Protein AF-A0A1E3BKU4-F1 (afdb_monomer)

Nearest PDB structures (foldseek):
  8as0-assembly1_A  TM=3.812E-01  e=3.860E+00  Homo sapiens
  7wvm-assembly2_F  TM=4.035E-01  e=7.449E+00  Homo sapiens
  4url-assembly1_A  TM=2.323E-01  e=5.204E+00  Staphylococcus aureus
  8bz7-assembly3_E  TM=1.745E-01  e=2.697E+00  Listeria monocytogenes

Foldseek 3Di:
DDDDDPDDCVVVDVVDDDVLRVLCVVLVHDSVVSVCLLPPDCPVVLVWFWKKKFWDPDDPDQDFADALSRCLVQLVQAPDPVDRSRSSSVSVVLVQWGKWKWKAQQVVRDIDTCDDVVDHPDDDPPDDDPPRIIMMIITHGPVVDDPPQPVLVSVQNSVQVPPVPGRIYIGTPVRSVVD

Solvent-accessible surface area (backbone atoms only — not comparable to full-atom values): 11002 Å² total; per-residue (Å²): 138,82,80,84,74,83,73,64,68,64,64,65,48,73,75,70,51,58,69,56,57,46,49,12,63,75,68,73,45,52,58,65,58,43,50,47,64,75,64,56,88,55,76,81,51,66,86,63,55,43,38,33,39,36,61,40,96,62,84,82,68,93,62,71,63,81,50,61,84,73,42,44,67,58,36,56,72,58,43,53,89,94,41,87,60,50,34,58,52,51,54,72,46,48,85,54,40,42,43,33,32,37,41,33,36,67,86,78,68,49,68,47,76,51,31,49,84,97,41,80,64,77,77,79,77,97,68,89,74,68,101,47,64,45,34,34,45,33,35,37,40,59,90,71,57,64,88,88,41,52,72,59,49,53,54,52,49,51,59,47,71,72,40,87,88,51,66,42,51,74,42,47,60,75,65,59,76,77,106

Mean predicted aligned error: 9.88 Å

Structure (mmCIF, N/CA/C/O backbone):
data_AF-A0A1E3BKU4-F1
#
_entry.id   AF-A0A1E3BKU4-F1
#
loop_
_atom_site.group_PDB
_atom_site.id
_atom_site.type_symbol
_atom_site.label_atom_id
_atom_site.label_alt_id
_atom_site.label_comp_id
_atom_site.label_asym_id
_atom_site.label_entity_id
_atom_site.label_seq_id
_atom_site.pdbx_PDB_ins_code
_atom_site.Cartn_x
_atom_site.Cartn_y
_atom_site.Cartn_z
_atom_site.occupancy
_atom_site.B_iso_or_equiv
_atom_site.auth_seq_id
_atom_site.auth_comp_id
_atom_site.auth_asym_id
_atom_site.auth_atom_id
_atom_site.pdbx_PDB_model_num
ATOM 1 N N . MET A 1 1 ? 30.449 23.530 10.370 1.00 35.34 1 MET A N 1
ATOM 2 C CA . MET A 1 1 ? 29.017 23.833 10.163 1.00 35.34 1 MET A CA 1
ATOM 3 C C . MET A 1 1 ? 28.314 22.530 9.838 1.00 35.34 1 MET A C 1
ATOM 5 O O . MET A 1 1 ? 28.459 22.021 8.737 1.00 35.34 1 MET A O 1
ATOM 9 N N . THR A 1 2 ? 27.680 21.928 10.836 1.00 33.84 2 THR A N 1
ATOM 10 C CA . THR A 1 2 ? 27.024 20.619 10.750 1.00 33.84 2 THR A CA 1
ATOM 11 C C . THR A 1 2 ? 25.546 20.847 10.458 1.00 33.84 2 THR A C 1
ATOM 13 O O . THR A 1 2 ? 24.843 21.460 11.257 1.00 33.84 2 THR A O 1
ATOM 16 N N . THR A 1 3 ? 25.084 20.398 9.297 1.00 34.47 3 THR A N 1
ATOM 17 C CA . THR A 1 3 ? 23.669 20.394 8.914 1.00 34.47 3 THR A CA 1
ATOM 18 C C . THR A 1 3 ? 22.875 19.513 9.886 1.00 34.47 3 THR A C 1
ATOM 20 O O . THR A 1 3 ? 23.310 18.394 10.177 1.00 34.47 3 THR A O 1
ATOM 23 N N . PRO A 1 4 ? 21.720 19.965 10.407 1.00 36.25 4 PRO A N 1
ATOM 24 C CA . PRO A 1 4 ? 20.892 19.125 11.254 1.00 36.25 4 PRO A CA 1
ATOM 25 C C . PRO A 1 4 ? 20.291 18.003 10.403 1.00 36.25 4 PRO A C 1
ATOM 27 O O . PRO A 1 4 ? 19.558 18.228 9.443 1.00 36.25 4 PRO A O 1
ATOM 30 N N . ARG A 1 5 ? 20.657 16.774 10.764 1.00 38.56 5 ARG A N 1
ATOM 31 C CA . ARG A 1 5 ? 20.101 15.526 10.245 1.00 38.56 5 ARG A CA 1
ATOM 32 C C . ARG A 1 5 ? 18.604 15.544 10.550 1.00 38.56 5 ARG A C 1
ATOM 34 O O . ARG A 1 5 ? 18.242 15.609 11.722 1.00 38.56 5 ARG A O 1
ATOM 41 N N . ALA A 1 6 ? 17.757 15.525 9.523 1.00 37.47 6 ALA A N 1
ATOM 42 C CA . ALA A 1 6 ? 16.316 15.402 9.696 1.00 37.47 6 ALA A CA 1
ATOM 43 C C . ALA A 1 6 ? 16.032 14.109 10.473 1.00 37.47 6 ALA A C 1
ATOM 45 O O . ALA A 1 6 ? 16.140 12.998 9.953 1.00 37.47 6 ALA A O 1
ATOM 46 N N . THR A 1 7 ? 15.759 14.250 11.763 1.00 40.72 7 THR A N 1
ATOM 47 C CA . THR A 1 7 ? 15.273 13.174 12.609 1.00 40.72 7 THR A CA 1
ATOM 48 C C . THR A 1 7 ? 13.848 12.895 12.168 1.00 40.72 7 THR A C 1
ATOM 50 O O . THR A 1 7 ? 12.940 13.674 12.442 1.00 40.72 7 THR A O 1
ATOM 53 N N . PHE A 1 8 ? 13.667 11.789 11.447 1.00 43.81 8 PHE A N 1
ATOM 54 C CA . PHE A 1 8 ? 12.351 11.252 11.136 1.00 43.81 8 PHE A CA 1
ATOM 55 C C . PHE A 1 8 ? 11.495 11.224 12.421 1.00 43.81 8 PHE A C 1
ATOM 57 O O . PHE A 1 8 ? 11.953 10.679 13.433 1.00 43.81 8 PHE A O 1
ATOM 64 N N . PRO A 1 9 ? 10.263 11.768 12.411 1.00 47.81 9 PRO A N 1
ATOM 65 C CA . PRO A 1 9 ? 9.361 11.762 13.572 1.00 47.81 9 PRO A CA 1
ATOM 66 C C . PRO A 1 9 ? 9.036 10.348 14.097 1.00 47.81 9 PRO A C 1
ATOM 68 O O . PRO A 1 9 ? 8.599 10.193 15.235 1.00 47.81 9 PRO A O 1
ATOM 71 N N . VAL A 1 10 ? 9.362 9.314 13.317 1.00 50.00 10 VAL A N 1
ATOM 72 C CA . VAL A 1 10 ? 9.192 7.885 13.613 1.00 50.00 10 VAL A CA 1
ATOM 73 C C . VAL A 1 10 ? 9.819 7.457 14.950 1.00 50.00 10 VAL A C 1
ATOM 75 O O . VAL A 1 10 ? 9.211 6.681 15.681 1.00 50.00 10 VAL A O 1
ATOM 78 N N . LYS A 1 11 ? 10.997 7.981 15.334 1.00 42.25 11 LYS A N 1
ATOM 79 C CA . LYS A 1 11 ? 11.674 7.526 16.569 1.00 42.25 11 LYS A CA 1
ATOM 80 C C . LYS A 1 11 ? 11.000 8.037 17.850 1.00 42.25 11 LYS A C 1
ATOM 82 O O . LYS A 1 11 ? 10.932 7.312 18.833 1.00 42.25 11 LYS A O 1
ATOM 87 N N . LYS A 1 12 ? 10.469 9.265 17.835 1.00 42.16 12 LYS A N 1
ATOM 88 C CA . LYS A 1 12 ? 9.760 9.832 18.997 1.00 42.16 12 LYS A CA 1
ATOM 89 C C . LYS A 1 12 ? 8.354 9.252 19.170 1.00 42.16 12 LYS A C 1
ATOM 91 O O . LYS A 1 12 ? 7.885 9.201 20.300 1.00 42.16 12 LYS A O 1
ATOM 96 N N . ALA A 1 13 ? 7.713 8.815 18.083 1.00 47.28 13 ALA A N 1
ATOM 97 C CA . ALA A 1 13 ? 6.420 8.130 18.124 1.00 47.28 13 ALA A CA 1
ATOM 98 C C . ALA A 1 13 ? 6.543 6.721 18.734 1.00 47.28 13 ALA A C 1
ATOM 100 O O . ALA A 1 13 ? 5.776 6.364 19.624 1.00 47.28 13 ALA A O 1
ATOM 101 N N . ALA A 1 14 ? 7.572 5.964 18.330 1.00 50.53 14 ALA A N 1
ATOM 102 C CA . ALA A 1 14 ? 7.811 4.596 18.801 1.00 50.53 14 ALA A CA 1
ATOM 103 C C . ALA A 1 14 ? 8.116 4.488 20.309 1.00 50.53 14 ALA A C 1
ATOM 105 O O . ALA A 1 14 ? 7.852 3.458 20.918 1.00 50.53 14 ALA A O 1
ATOM 106 N N . GLU A 1 15 ? 8.672 5.539 20.917 1.00 47.47 15 GLU A N 1
ATOM 107 C CA . GLU A 1 15 ? 9.065 5.546 22.334 1.00 47.47 15 GLU A CA 1
ATOM 108 C C . GLU A 1 15 ? 7.942 6.014 23.282 1.00 47.47 15 GLU A C 1
ATOM 110 O O . GLU A 1 15 ? 8.126 5.958 24.499 1.00 47.47 15 GLU A O 1
ATOM 115 N N . ARG A 1 16 ? 6.801 6.514 22.772 1.00 52.56 16 ARG A N 1
ATOM 116 C CA . ARG A 1 16 ? 5.817 7.236 23.605 1.00 52.56 16 ARG A CA 1
ATOM 117 C C . ARG A 1 16 ? 4.347 6.848 23.475 1.00 52.56 16 ARG A C 1
ATOM 119 O O . ARG A 1 16 ? 3.590 7.306 24.324 1.00 52.56 16 ARG A O 1
ATOM 126 N N . MET A 1 17 ? 3.910 6.094 22.469 1.00 56.03 17 MET A N 1
ATOM 127 C CA . MET A 1 17 ? 2.471 6.010 22.187 1.00 56.03 17 MET A CA 1
ATOM 128 C C . MET A 1 17 ? 2.010 4.578 21.945 1.00 56.03 17 MET A C 1
ATOM 130 O O . MET A 1 17 ? 2.520 3.892 21.060 1.00 56.03 17 MET A O 1
ATOM 134 N N . ASP A 1 18 ? 1.007 4.153 22.715 1.00 76.56 18 ASP A N 1
ATOM 135 C CA . ASP A 1 18 ? 0.077 3.123 22.265 1.00 76.56 18 ASP A CA 1
ATOM 136 C C . ASP A 1 18 ? -0.416 3.538 20.865 1.00 76.56 18 ASP A C 1
ATOM 138 O O . ASP A 1 18 ? -0.780 4.698 20.647 1.00 76.56 18 ASP A O 1
ATOM 142 N N . LEU A 1 19 ? -0.390 2.618 19.896 1.00 78.88 19 LEU A N 1
ATOM 143 C CA . LEU A 1 19 ? -0.891 2.862 18.540 1.00 78.88 19 LEU A CA 1
ATOM 144 C C . LEU A 1 19 ? -2.306 3.459 18.577 1.00 78.88 19 LEU A C 1
ATOM 146 O O . LEU A 1 19 ? -2.637 4.310 17.752 1.00 78.88 19 LEU A O 1
ATOM 150 N N . ARG A 1 20 ? -3.121 3.048 19.556 1.00 82.81 20 ARG A N 1
ATOM 151 C CA . ARG A 1 20 ? -4.480 3.556 19.772 1.00 82.81 20 ARG A CA 1
ATOM 152 C C . ARG A 1 20 ? -4.485 5.040 20.135 1.00 82.81 20 ARG A C 1
ATOM 154 O O . ARG A 1 20 ? -5.258 5.797 19.556 1.00 82.81 20 ARG A O 1
ATOM 161 N N . ASP A 1 21 ? -3.591 5.465 21.024 1.00 85.69 21 ASP A N 1
ATOM 162 C CA . ASP A 1 21 ? -3.453 6.870 21.420 1.00 85.69 21 ASP A CA 1
ATOM 163 C C . ASP A 1 21 ? -2.924 7.726 20.267 1.00 85.69 21 ASP A C 1
ATOM 165 O O . ASP A 1 21 ? -3.388 8.849 20.062 1.00 85.69 21 ASP A O 1
ATOM 169 N N . HIS A 1 22 ? -1.981 7.189 19.484 1.00 86.69 22 HIS A N 1
ATOM 170 C CA . HIS A 1 22 ? -1.495 7.846 18.265 1.00 86.69 22 HIS A CA 1
ATOM 171 C C . HIS A 1 22 ? -2.624 8.072 17.274 1.00 86.69 22 HIS A C 1
ATOM 173 O O . HIS A 1 22 ? -2.815 9.192 16.805 1.00 86.69 22 HIS A O 1
ATOM 179 N N . LEU A 1 23 ? -3.416 7.037 17.007 1.00 88.56 23 LEU A N 1
ATOM 180 C CA . LEU A 1 23 ? -4.551 7.127 16.098 1.00 88.56 23 LEU A CA 1
ATOM 181 C C . LEU A 1 23 ? -5.621 8.095 16.603 1.00 88.56 23 LEU A C 1
ATOM 183 O O . LEU A 1 23 ? -6.121 8.895 15.815 1.00 88.56 23 LEU A O 1
ATOM 187 N N . ALA A 1 24 ? -5.932 8.070 17.900 1.00 89.19 24 ALA A N 1
ATOM 188 C CA . ALA A 1 24 ? -6.910 8.972 18.505 1.00 89.19 24 ALA A CA 1
ATOM 189 C C . ALA A 1 24 ? -6.483 10.437 18.339 1.00 89.19 24 ALA A C 1
ATOM 191 O O . ALA A 1 24 ? -7.273 11.278 17.912 1.00 89.19 24 ALA A O 1
ATOM 192 N N . GLN A 1 25 ? -5.206 10.735 18.589 1.00 89.69 25 GLN A N 1
ATOM 193 C CA . GLN A 1 25 ? -4.660 12.083 18.424 1.00 89.69 25 GLN A CA 1
ATOM 194 C C . GLN A 1 25 ? -4.561 12.502 16.952 1.00 89.69 25 GLN A C 1
ATOM 196 O O . GLN A 1 25 ? -4.991 13.601 16.604 1.00 89.69 25 GLN A O 1
ATOM 201 N N . SER A 1 26 ? -4.022 11.635 16.091 1.00 86.75 26 SER A N 1
ATOM 202 C CA . SER A 1 26 ? -3.811 11.895 14.659 1.00 86.75 26 SER A CA 1
ATOM 203 C C . SER A 1 26 ? -5.135 12.152 13.934 1.00 86.75 26 SER A C 1
ATOM 205 O O . SER A 1 26 ? -5.259 13.104 13.163 1.00 86.75 26 SER A O 1
ATOM 207 N N . LEU A 1 27 ? -6.160 11.351 14.242 1.00 88.19 27 LEU A N 1
ATOM 208 C CA . LEU A 1 27 ? -7.482 11.445 13.622 1.00 88.19 27 LEU A CA 1
ATOM 209 C C . LEU A 1 27 ? -8.445 12.389 14.357 1.00 88.19 27 LEU A C 1
ATOM 211 O O . LEU A 1 27 ? -9.544 12.615 13.859 1.00 88.19 27 LEU A O 1
ATOM 215 N N . GLN A 1 28 ? -8.054 12.936 15.514 1.00 91.12 28 GLN A N 1
ATOM 216 C CA . GLN A 1 28 ? -8.930 13.713 16.405 1.00 91.12 28 GLN A CA 1
ATOM 217 C C . GLN A 1 28 ? -10.205 12.939 16.791 1.00 91.12 28 GLN A C 1
ATOM 219 O O . GLN A 1 28 ? -11.311 13.480 16.797 1.00 91.12 28 GLN A O 1
ATOM 224 N N . LEU A 1 29 ? -10.042 11.653 17.101 1.00 89.62 29 LEU A N 1
ATOM 225 C CA . LEU A 1 29 ? -11.112 10.732 17.486 1.00 89.62 29 LEU A CA 1
ATOM 226 C C . LEU A 1 29 ? -10.987 10.331 18.958 1.00 89.62 29 LEU A C 1
ATOM 228 O O . LEU A 1 29 ? -9.932 10.476 19.574 1.00 89.62 29 LEU A O 1
ATOM 232 N N . SER A 1 30 ? -12.065 9.785 19.523 1.00 91.00 30 SER A N 1
ATOM 233 C CA . SER A 1 30 ? -11.978 9.111 20.818 1.00 91.00 30 SER A CA 1
ATOM 234 C C . SER A 1 30 ? -11.265 7.763 20.668 1.00 91.00 30 SER A C 1
ATOM 236 O O . SER A 1 30 ? -11.309 7.129 19.610 1.00 91.00 30 SER A O 1
ATOM 238 N N . THR A 1 31 ? -10.639 7.287 21.745 1.00 88.19 31 THR A N 1
ATOM 239 C CA . THR A 1 31 ? -10.022 5.952 21.778 1.00 88.19 31 THR A CA 1
ATOM 240 C C . THR A 1 31 ? -11.044 4.843 21.497 1.00 88.19 31 THR A C 1
ATOM 242 O O . THR A 1 31 ? -10.707 3.862 20.843 1.00 88.19 31 THR A O 1
ATOM 245 N N . GLU A 1 32 ? -12.304 5.021 21.911 1.00 89.81 32 GLU A N 1
ATOM 246 C CA . GLU A 1 32 ? -13.405 4.089 21.624 1.00 89.81 32 GLU A CA 1
ATOM 247 C C . GLU A 1 32 ? -13.697 4.001 20.119 1.00 89.81 32 GLU A C 1
ATOM 249 O O . GLU A 1 32 ? -13.764 2.904 19.569 1.00 89.81 32 GLU A O 1
ATOM 254 N N . THR A 1 33 ? -13.771 5.137 19.417 1.00 89.88 33 THR A N 1
ATOM 255 C CA . THR A 1 33 ? -13.954 5.140 17.957 1.00 89.88 33 THR A CA 1
ATOM 256 C C . THR A 1 33 ? -12.754 4.521 17.239 1.00 89.88 33 THR A C 1
ATOM 258 O O . THR A 1 33 ? -12.916 3.820 16.242 1.00 89.88 33 THR A O 1
ATOM 261 N N . VAL A 1 34 ? -11.533 4.730 17.741 1.00 89.50 34 VAL A N 1
ATOM 262 C CA . VAL A 1 34 ? -10.338 4.061 17.199 1.00 89.50 34 VAL A CA 1
ATOM 263 C C . VAL A 1 34 ? -10.418 2.549 17.393 1.00 89.50 34 VAL A C 1
ATOM 265 O O . VAL A 1 34 ? -10.089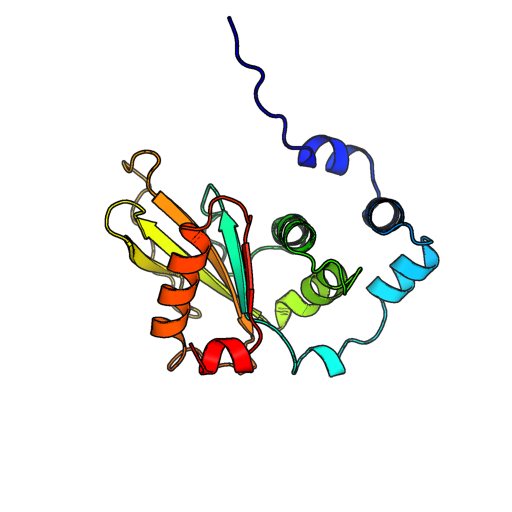 1.799 16.474 1.00 89.50 34 VAL A O 1
ATOM 268 N N . GLU A 1 35 ? -10.870 2.086 18.556 1.00 89.69 35 GLU A N 1
ATOM 269 C CA . GLU A 1 35 ? -11.046 0.660 18.833 1.00 89.69 35 GLU A CA 1
ATOM 270 C C . GLU A 1 35 ? -12.133 0.045 17.944 1.00 89.69 35 GLU A C 1
ATOM 272 O O . GLU A 1 35 ? -11.928 -1.034 17.379 1.00 89.69 35 GLU A O 1
ATOM 277 N N . GLU A 1 36 ? -13.231 0.763 17.708 1.00 91.62 36 GLU A N 1
ATOM 278 C CA . GLU A 1 36 ? -14.253 0.378 16.734 1.00 91.62 36 GLU A CA 1
ATOM 279 C C . GLU A 1 36 ? -13.657 0.246 15.322 1.00 91.62 36 GLU A C 1
ATOM 281 O O . GLU A 1 36 ? -13.822 -0.785 14.672 1.00 91.62 36 GLU A O 1
ATOM 286 N N . LEU A 1 37 ? -12.876 1.224 14.849 1.00 90.62 37 LEU A N 1
ATOM 287 C CA . LEU A 1 37 ? -12.202 1.143 13.542 1.00 90.62 37 LEU A CA 1
ATOM 288 C C . LEU A 1 37 ? -11.229 -0.045 13.452 1.00 90.62 37 LEU A C 1
ATOM 290 O O . LEU A 1 37 ? -11.098 -0.679 12.398 1.00 90.62 37 LEU A O 1
ATOM 294 N N . CYS A 1 38 ? -10.562 -0.374 14.558 1.00 88.62 38 CYS A N 1
ATOM 295 C CA . CYS A 1 38 ? -9.652 -1.514 14.641 1.00 88.62 38 CYS A CA 1
ATOM 296 C C . CYS A 1 38 ? -10.371 -2.871 14.652 1.00 88.62 38 CYS A C 1
ATOM 298 O O . CYS A 1 38 ? -9.751 -3.876 14.307 1.00 88.62 38 CYS A O 1
ATOM 300 N N . THR A 1 39 ? -11.649 -2.924 15.033 1.00 88.06 39 THR A N 1
ATOM 301 C CA . THR A 1 39 ? -12.381 -4.184 15.259 1.00 88.06 39 THR A CA 1
ATOM 302 C C . THR A 1 39 ? -13.532 -4.411 14.288 1.00 88.06 39 THR A C 1
ATOM 304 O O . THR A 1 39 ? -13.920 -5.561 14.079 1.00 88.06 39 THR A O 1
ATOM 307 N N . ARG A 1 40 ? -14.039 -3.358 13.636 1.00 90.81 40 ARG A N 1
ATOM 308 C CA . ARG A 1 40 ? -15.177 -3.459 12.717 1.00 90.81 40 ARG A CA 1
ATOM 309 C C . ARG A 1 40 ? -14.928 -4.494 11.609 1.00 90.81 40 ARG A C 1
ATOM 311 O O . ARG A 1 40 ? -13.791 -4.581 11.129 1.00 90.81 40 ARG A O 1
ATOM 318 N N . PRO A 1 41 ? -15.946 -5.241 11.165 1.00 91.00 41 PRO A N 1
ATOM 319 C CA . PRO A 1 41 ? -15.830 -6.126 10.008 1.00 91.00 41 PRO A CA 1
ATOM 320 C C . PRO A 1 41 ? -15.494 -5.344 8.723 1.00 91.00 41 PRO A C 1
ATOM 322 O O . PRO A 1 41 ? -15.905 -4.190 8.572 1.00 91.00 41 PRO A O 1
ATOM 325 N N . LEU A 1 42 ? -14.710 -5.942 7.820 1.00 91.50 42 LEU A N 1
ATOM 326 C CA . LEU A 1 42 ? -14.183 -5.290 6.605 1.00 91.50 42 LEU A CA 1
ATOM 327 C C . LEU A 1 42 ? -14.497 -6.072 5.316 1.00 91.50 42 LEU A C 1
ATOM 329 O O . LEU A 1 42 ? -13.914 -5.795 4.270 1.00 91.50 42 LEU A O 1
ATOM 333 N N . GLU A 1 43 ? -15.422 -7.031 5.347 1.00 86.50 43 GLU A N 1
ATOM 334 C CA . GLU A 1 43 ? -15.704 -7.948 4.228 1.00 86.50 43 GLU A CA 1
ATOM 335 C C . GLU A 1 43 ? -16.138 -7.196 2.963 1.00 86.50 43 GLU A C 1
ATOM 337 O O . GLU A 1 43 ? -15.753 -7.555 1.852 1.00 86.50 43 GLU A O 1
ATOM 342 N N . ASN A 1 44 ? -16.886 -6.103 3.133 1.00 83.94 44 ASN A N 1
ATOM 343 C CA . ASN A 1 44 ? -17.302 -5.242 2.026 1.00 83.94 44 ASN A CA 1
ATOM 344 C C . ASN A 1 44 ? -16.122 -4.498 1.379 1.00 83.94 44 ASN A C 1
ATOM 346 O O . ASN A 1 44 ? -16.196 -4.144 0.204 1.00 83.94 44 ASN A O 1
ATOM 350 N N . GLU A 1 45 ? -15.039 -4.256 2.123 1.00 88.75 45 GLU A N 1
ATOM 351 C CA . GLU A 1 45 ? -13.871 -3.524 1.630 1.00 88.75 45 GLU A CA 1
ATOM 352 C C . GLU A 1 45 ? -12.905 -4.420 0.840 1.00 88.75 45 GLU A C 1
ATOM 354 O O . GLU A 1 45 ? -12.226 -3.919 -0.060 1.00 88.75 45 GLU A O 1
ATOM 359 N N . VAL A 1 46 ? -12.889 -5.734 1.109 1.00 88.06 46 VAL A N 1
ATOM 360 C CA . VAL A 1 46 ? -11.997 -6.719 0.461 1.00 88.06 46 VAL A CA 1
ATOM 361 C C . VAL A 1 46 ? -12.124 -6.708 -1.066 1.00 88.06 46 VAL A C 1
ATOM 363 O O . VAL A 1 46 ? -11.115 -6.762 -1.760 1.00 88.06 46 VAL A O 1
ATOM 366 N N . ASN A 1 47 ? -13.341 -6.564 -1.595 1.00 85.12 47 ASN A N 1
ATOM 367 C CA . ASN A 1 47 ? -13.601 -6.560 -3.046 1.00 85.12 47 ASN A CA 1
ATOM 368 C C . ASN A 1 47 ? -13.400 -5.177 -3.700 1.00 85.12 47 ASN A C 1
ATOM 370 O O . ASN A 1 47 ? -13.760 -4.953 -4.856 1.00 85.12 47 ASN A O 1
ATOM 374 N N . SER A 1 48 ? -12.925 -4.198 -2.928 1.00 89.62 48 SER A N 1
ATOM 375 C CA . SER A 1 48 ? -12.768 -2.803 -3.360 1.00 89.62 48 SER A CA 1
ATOM 376 C C . SER A 1 48 ? -11.352 -2.273 -3.143 1.00 89.62 48 SER A C 1
ATOM 378 O O . SER A 1 48 ? -11.126 -1.062 -3.203 1.00 89.62 48 SER A O 1
ATOM 380 N N . LEU A 1 49 ? -10.403 -3.177 -2.897 1.00 94.06 49 LEU A N 1
ATOM 381 C CA . LEU A 1 49 ? -9.019 -2.830 -2.626 1.00 94.06 49 LEU A CA 1
ATOM 382 C C . LEU A 1 49 ? -8.376 -2.109 -3.815 1.00 94.06 49 LEU A C 1
ATOM 384 O O . LEU A 1 49 ? -8.608 -2.410 -4.988 1.00 94.06 49 LEU A O 1
ATOM 388 N N . GLU A 1 50 ? -7.547 -1.128 -3.488 1.00 94.69 50 GLU A N 1
ATOM 389 C CA . GLU A 1 50 ? -6.787 -0.335 -4.444 1.00 94.69 50 GLU A CA 1
ATOM 390 C C . GLU A 1 50 ? -5.365 -0.866 -4.578 1.00 94.69 50 GLU A C 1
ATOM 392 O O . GLU A 1 50 ? -4.790 -1.327 -3.596 1.00 94.69 50 GLU A O 1
ATOM 397 N N . LEU A 1 51 ? -4.763 -0.710 -5.757 1.00 94.25 51 LEU A N 1
ATOM 398 C CA . LEU A 1 51 ? -3.315 -0.803 -5.911 1.00 94.25 51 LEU A CA 1
ATOM 399 C C . LEU A 1 51 ? -2.663 0.295 -5.073 1.00 94.25 51 LEU A C 1
ATOM 401 O O . LEU A 1 51 ? -2.988 1.471 -5.252 1.00 94.25 51 LEU A O 1
ATOM 405 N N . ILE A 1 52 ? -1.724 -0.074 -4.208 1.00 95.06 52 ILE A N 1
ATOM 406 C CA . ILE A 1 52 ? -0.967 0.873 -3.389 1.00 95.06 52 ILE A CA 1
ATOM 407 C C . ILE A 1 52 ? 0.499 0.825 -3.805 1.00 95.06 52 ILE A C 1
ATOM 409 O O . ILE A 1 52 ? 1.072 -0.250 -3.956 1.00 95.06 52 ILE A O 1
ATOM 413 N N . ILE A 1 53 ? 1.111 1.991 -3.993 1.00 93.75 53 ILE A N 1
ATOM 414 C CA . ILE A 1 53 ? 2.520 2.122 -4.360 1.00 93.75 53 ILE A CA 1
ATOM 415 C C . ILE A 1 53 ? 3.187 3.049 -3.354 1.00 93.75 53 ILE A C 1
ATOM 417 O O . ILE A 1 53 ? 2.784 4.202 -3.222 1.00 93.75 53 ILE A O 1
ATOM 421 N N . PHE A 1 54 ? 4.228 2.579 -2.679 1.00 91.25 54 PHE A N 1
ATOM 422 C CA . PHE A 1 54 ? 5.056 3.400 -1.800 1.00 91.25 54 PHE A CA 1
ATOM 423 C C . PHE A 1 54 ? 6.422 3.629 -2.417 1.00 91.25 54 PHE A C 1
ATOM 425 O O . PHE A 1 54 ? 7.015 2.715 -2.988 1.00 91.25 54 PHE A O 1
ATOM 432 N N . LYS A 1 55 ? 6.957 4.831 -2.232 1.00 88.88 55 LYS A N 1
ATOM 433 C CA . LYS A 1 55 ? 8.367 5.109 -2.484 1.00 88.88 55 LYS A CA 1
ATOM 434 C C . LYS A 1 55 ? 9.149 4.825 -1.229 1.00 88.88 55 LYS A C 1
ATOM 436 O O . LYS A 1 55 ? 8.834 5.356 -0.163 1.00 88.88 55 LYS A O 1
ATOM 441 N N . VAL A 1 56 ? 10.211 4.054 -1.372 1.00 80.12 56 VAL A N 1
ATOM 442 C CA . VAL A 1 56 ? 11.118 3.779 -0.269 1.00 80.12 56 VAL A CA 1
ATOM 443 C C . VAL A 1 56 ? 12.537 4.156 -0.665 1.00 80.12 56 VAL A C 1
ATOM 445 O O . VAL A 1 56 ? 12.918 4.118 -1.834 1.00 80.12 56 VAL A O 1
ATOM 448 N N . ILE A 1 57 ? 13.317 4.570 0.328 1.00 72.56 57 ILE A N 1
ATOM 449 C CA . ILE A 1 57 ? 14.718 4.961 0.130 1.00 72.56 57 ILE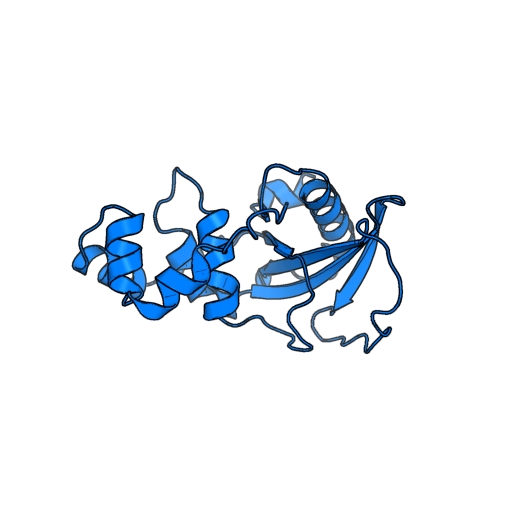 A CA 1
ATOM 450 C C . ILE A 1 57 ? 15.592 3.714 -0.050 1.00 72.56 57 ILE A C 1
ATOM 452 O O . ILE A 1 57 ? 16.541 3.723 -0.826 1.00 72.56 57 ILE A O 1
ATOM 456 N N . HIS A 1 58 ? 15.244 2.636 0.650 1.00 70.06 58 HIS A N 1
ATOM 457 C CA . HIS A 1 58 ? 15.975 1.375 0.663 1.00 70.06 58 HIS A CA 1
ATOM 458 C C . HIS A 1 58 ? 14.996 0.222 0.502 1.00 70.06 58 HIS A C 1
ATOM 460 O O . HIS A 1 58 ? 13.870 0.322 0.996 1.00 70.06 58 HIS A O 1
ATOM 466 N N . ARG A 1 59 ? 15.433 -0.874 -0.125 1.00 67.69 59 ARG A N 1
ATOM 467 C CA . ARG A 1 59 ? 14.715 -2.150 -0.077 1.00 67.69 59 ARG A CA 1
ATOM 468 C C . ARG A 1 59 ? 14.746 -2.659 1.376 1.00 67.69 59 ARG A C 1
ATOM 470 O O . ARG A 1 59 ? 15.826 -2.983 1.868 1.00 67.69 59 ARG A O 1
ATOM 477 N N . PRO A 1 60 ? 13.613 -2.720 2.096 1.00 56.22 60 PRO A N 1
ATOM 478 C CA . PRO A 1 60 ? 13.556 -3.318 3.414 1.00 56.22 60 PRO A CA 1
ATOM 479 C C . PRO A 1 60 ? 13.562 -4.844 3.252 1.00 56.22 60 PRO A C 1
ATOM 481 O O . PRO A 1 60 ? 12.514 -5.474 3.197 1.00 56.22 60 PRO A O 1
ATOM 484 N N . ASP A 1 61 ? 14.770 -5.403 3.181 1.00 56.09 61 ASP A N 1
ATOM 485 C CA . ASP A 1 61 ? 15.076 -6.825 3.381 1.00 56.09 61 ASP A CA 1
ATOM 486 C C . ASP A 1 61 ? 14.499 -7.814 2.328 1.00 56.09 61 ASP A C 1
ATOM 488 O O . ASP A 1 61 ? 13.702 -7.477 1.449 1.00 56.09 61 ASP A O 1
ATOM 492 N N . ALA A 1 62 ? 14.969 -9.061 2.372 1.00 53.25 62 ALA A N 1
ATOM 493 C CA . ALA A 1 62 ? 14.633 -10.173 1.484 1.00 53.25 62 ALA A CA 1
ATOM 494 C C . ALA A 1 62 ? 13.207 -10.730 1.685 1.00 53.25 62 ALA A C 1
ATOM 496 O O . ALA A 1 62 ? 12.827 -11.704 1.032 1.00 53.25 62 ALA A O 1
ATOM 497 N N . PHE A 1 63 ? 12.405 -10.138 2.575 1.00 53.88 63 PHE A N 1
ATOM 498 C CA . PHE A 1 63 ? 11.054 -10.609 2.857 1.00 53.88 63 PHE A CA 1
ATOM 499 C C . PHE A 1 63 ? 10.091 -10.307 1.703 1.00 53.88 63 PHE A C 1
ATOM 501 O O . PHE A 1 63 ? 10.046 -9.208 1.148 1.00 53.88 63 PHE A O 1
ATOM 508 N N . SER A 1 64 ? 9.280 -11.307 1.363 1.00 60.47 64 SER A N 1
ATOM 509 C CA . SER A 1 64 ? 8.273 -11.235 0.303 1.00 60.47 64 SER A CA 1
ATOM 510 C C . SER A 1 64 ? 7.055 -10.389 0.678 1.00 60.47 64 SER A C 1
ATOM 512 O O . SER A 1 64 ? 6.370 -9.921 -0.225 1.00 60.47 64 SER A O 1
ATOM 514 N N . MET A 1 65 ? 6.796 -10.159 1.974 1.00 71.06 65 MET A N 1
ATOM 515 C CA . MET A 1 65 ? 5.690 -9.330 2.463 1.00 71.06 65 MET A CA 1
ATOM 516 C C . MET A 1 65 ? 6.153 -8.406 3.602 1.00 71.06 65 MET A C 1
ATOM 518 O O . MET A 1 65 ? 6.704 -8.896 4.591 1.00 71.06 65 MET A O 1
ATOM 522 N N . PRO A 1 66 ? 5.933 -7.083 3.508 1.00 73.12 66 PRO A N 1
ATOM 523 C CA . PRO A 1 66 ? 6.280 -6.160 4.579 1.00 73.12 66 PRO A CA 1
ATOM 524 C C . PRO A 1 66 ? 5.348 -6.351 5.783 1.00 73.12 66 PRO A C 1
ATOM 526 O O . PRO A 1 66 ? 4.145 -6.575 5.643 1.00 73.12 66 PRO A O 1
ATOM 529 N N . SER A 1 67 ? 5.900 -6.227 6.989 1.00 80.31 67 SER A N 1
ATOM 530 C CA . SER A 1 67 ? 5.119 -6.277 8.228 1.00 80.31 67 SER A CA 1
ATOM 531 C C . SER A 1 67 ? 4.132 -5.105 8.333 1.00 80.31 67 SER A C 1
ATOM 533 O O . SER A 1 67 ? 4.312 -4.056 7.702 1.00 80.31 67 SER A O 1
ATOM 535 N N . PHE A 1 68 ? 3.127 -5.239 9.204 1.00 79.44 68 PHE A N 1
ATOM 536 C CA . PHE A 1 68 ? 2.245 -4.127 9.575 1.00 79.44 68 PHE A CA 1
ATOM 537 C C . PHE A 1 68 ? 3.054 -2.910 10.044 1.00 79.44 68 PHE A C 1
ATOM 539 O O . PHE A 1 68 ? 2.874 -1.813 9.523 1.00 79.44 68 PHE A O 1
ATOM 546 N N . ALA A 1 69 ? 4.005 -3.115 10.962 1.00 78.81 69 ALA A N 1
ATOM 547 C CA . ALA A 1 69 ? 4.798 -2.040 11.556 1.00 78.81 69 ALA A CA 1
ATOM 548 C C . ALA A 1 69 ? 5.631 -1.272 10.518 1.00 78.81 69 ALA A C 1
ATOM 550 O O . ALA A 1 69 ? 5.788 -0.058 10.623 1.00 78.81 69 ALA A O 1
ATOM 551 N N . SER A 1 70 ? 6.130 -1.962 9.488 1.00 79.19 70 SER A N 1
ATOM 552 C CA . SER A 1 70 ? 6.867 -1.325 8.393 1.00 79.19 70 SER A CA 1
ATOM 553 C C . SER A 1 70 ? 5.962 -0.627 7.381 1.00 79.19 70 SER A C 1
ATOM 555 O O . SER A 1 70 ? 6.407 0.316 6.740 1.00 79.19 70 SER A O 1
ATOM 557 N N . THR A 1 71 ? 4.715 -1.073 7.219 1.00 85.12 71 THR A N 1
ATOM 558 C CA . THR A 1 71 ? 3.803 -0.569 6.177 1.00 85.12 71 THR A CA 1
ATOM 559 C C . THR A 1 71 ? 2.928 0.579 6.673 1.00 85.12 71 THR A C 1
ATOM 561 O O . THR A 1 71 ? 2.636 1.511 5.925 1.00 85.12 71 THR A O 1
ATOM 564 N N . PHE A 1 72 ? 2.534 0.543 7.946 1.00 88.00 72 PHE A N 1
ATOM 565 C CA . PHE A 1 72 ? 1.574 1.475 8.531 1.00 88.00 72 PHE A CA 1
ATOM 566 C C . PHE A 1 72 ? 1.956 2.959 8.379 1.00 88.00 72 PHE A C 1
ATOM 568 O O . PHE A 1 72 ? 1.107 3.721 7.917 1.00 88.00 72 PHE A O 1
ATOM 575 N N . PRO A 1 73 ? 3.209 3.393 8.638 1.00 87.75 73 PRO A N 1
ATOM 576 C CA . PRO A 1 73 ? 3.581 4.800 8.461 1.00 87.75 73 PRO A CA 1
ATOM 577 C C . PRO A 1 73 ? 3.416 5.290 7.017 1.00 87.75 73 PRO A C 1
ATOM 579 O O . PRO A 1 73 ? 3.087 6.449 6.782 1.00 87.75 73 PRO A O 1
ATOM 582 N N . PHE A 1 74 ? 3.623 4.409 6.033 1.00 89.50 74 PHE A N 1
ATOM 583 C CA . PHE A 1 74 ? 3.435 4.757 4.626 1.00 89.50 74 PHE A CA 1
ATOM 584 C C . PHE A 1 74 ? 1.956 4.853 4.263 1.00 89.50 74 PHE A C 1
ATOM 586 O O . PHE A 1 74 ? 1.581 5.768 3.534 1.00 89.50 74 PHE A O 1
ATOM 593 N N . LEU A 1 75 ? 1.119 3.952 4.790 1.00 92.12 75 LEU A N 1
ATOM 594 C CA . LEU A 1 75 ? -0.335 4.027 4.629 1.00 92.12 75 LEU A CA 1
ATOM 595 C C . LEU A 1 75 ? -0.895 5.321 5.225 1.00 92.12 75 LEU A C 1
ATOM 597 O O . LEU A 1 75 ? -1.707 5.980 4.581 1.00 92.12 75 LEU A O 1
ATOM 601 N N . GLU A 1 76 ? -0.438 5.704 6.419 1.00 91.25 76 GLU A N 1
ATOM 602 C CA . GLU A 1 76 ? -0.820 6.969 7.054 1.00 91.25 76 GLU A CA 1
ATOM 603 C C . GLU A 1 76 ? -0.408 8.166 6.181 1.00 91.25 76 GLU A C 1
ATOM 605 O O . GLU A 1 76 ? -1.225 9.046 5.913 1.00 91.25 76 GLU A O 1
ATOM 610 N N . ALA A 1 77 ? 0.813 8.153 5.637 1.00 89.50 77 ALA A N 1
ATOM 611 C CA . ALA A 1 77 ? 1.343 9.237 4.808 1.00 89.50 77 ALA A CA 1
ATOM 612 C C . ALA A 1 77 ? 0.629 9.424 3.456 1.00 89.50 77 ALA A C 1
ATOM 614 O O . ALA A 1 77 ? 0.699 10.511 2.880 1.00 89.50 77 ALA A O 1
ATOM 615 N N . ILE A 1 78 ? -0.029 8.387 2.926 1.00 91.62 78 ILE A N 1
ATOM 616 C CA . ILE A 1 78 ? -0.821 8.479 1.687 1.00 91.62 78 ILE A CA 1
ATOM 617 C C . ILE A 1 78 ? -2.331 8.498 1.943 1.00 91.62 78 ILE A C 1
ATOM 619 O O . ILE A 1 78 ? -3.097 8.424 0.983 1.00 91.62 78 ILE A O 1
ATOM 623 N N . CYS A 1 79 ? -2.767 8.560 3.205 1.00 90.88 79 CYS A N 1
ATOM 624 C CA . CYS A 1 79 ? -4.176 8.467 3.565 1.00 90.88 79 CYS A CA 1
ATOM 625 C C . CYS A 1 79 ? -4.999 9.566 2.861 1.00 90.88 79 CYS A C 1
ATOM 627 O O . CYS A 1 79 ? -4.619 10.739 2.922 1.00 90.88 79 CYS A O 1
ATOM 629 N N . PRO A 1 80 ? -6.134 9.234 2.217 1.00 89.81 80 PRO A N 1
ATOM 630 C CA . PRO A 1 80 ? -6.995 10.228 1.594 1.00 89.81 80 PRO A CA 1
ATOM 631 C C . PRO A 1 80 ? -7.604 11.136 2.660 1.00 89.81 80 PRO A C 1
ATOM 633 O O . PRO A 1 80 ? -8.058 10.661 3.703 1.00 89.81 80 PRO A O 1
ATOM 636 N N . SER A 1 81 ? -7.642 12.441 2.395 1.00 87.31 81 SER A N 1
ATOM 637 C CA . SER A 1 81 ? -8.195 13.421 3.338 1.00 87.31 81 SER A CA 1
ATOM 638 C C . SER A 1 81 ? -9.708 13.273 3.541 1.00 87.31 81 SER A C 1
ATOM 640 O O . SER A 1 81 ? -10.229 13.692 4.568 1.00 87.31 81 SER A O 1
ATOM 642 N N . ASP A 1 82 ? -10.411 12.675 2.579 1.00 88.88 82 ASP A N 1
ATOM 643 C CA . ASP A 1 82 ? -11.851 12.403 2.600 1.00 88.88 82 ASP A CA 1
ATOM 644 C C . ASP A 1 82 ? -12.215 11.069 3.277 1.00 88.88 82 ASP A C 1
ATOM 646 O O . ASP A 1 82 ? -13.394 10.783 3.476 1.00 88.88 82 ASP A O 1
ATOM 650 N N . SER A 1 83 ? -11.224 10.254 3.656 1.00 88.12 83 SER A N 1
ATOM 651 C CA . SER A 1 83 ? -11.440 8.960 4.309 1.00 88.12 83 SER A CA 1
ATOM 652 C C . SER A 1 83 ? -10.516 8.776 5.524 1.00 88.12 83 SER A C 1
ATOM 654 O O . SER A 1 83 ? -9.583 7.962 5.498 1.00 88.12 83 SER A O 1
ATOM 656 N N . PRO A 1 84 ? -10.750 9.534 6.614 1.00 82.12 84 PRO A N 1
ATOM 657 C CA . PRO A 1 84 ? -10.004 9.371 7.858 1.00 82.12 84 PRO A CA 1
ATOM 658 C C . PRO A 1 84 ? -10.229 7.953 8.410 1.00 82.12 84 PRO A C 1
ATOM 660 O O . PRO A 1 84 ? -11.357 7.544 8.668 1.00 82.12 84 PRO A O 1
ATOM 663 N N . GLY A 1 85 ? -9.152 7.171 8.533 1.00 89.12 85 GLY A N 1
ATOM 664 C CA . GLY A 1 85 ? -9.196 5.753 8.929 1.00 89.12 85 GLY A CA 1
ATOM 665 C C . GLY A 1 85 ? -9.019 4.749 7.781 1.00 89.12 85 GLY A C 1
ATOM 666 O O . GLY A 1 85 ? -8.921 3.544 8.035 1.00 89.12 85 GLY A O 1
ATOM 667 N N . TRP A 1 86 ? -8.891 5.212 6.531 1.00 93.44 86 TRP A N 1
ATOM 668 C CA . TRP A 1 86 ? -8.538 4.354 5.390 1.00 93.44 86 TRP A CA 1
ATOM 669 C C . TRP A 1 86 ? -7.271 3.534 5.664 1.00 93.44 86 TRP A C 1
ATOM 671 O O . TRP A 1 86 ? -7.251 2.321 5.463 1.00 93.44 86 TRP A O 1
ATOM 681 N N . HIS A 1 87 ? -6.232 4.176 6.204 1.00 93.38 87 HIS A N 1
ATOM 682 C CA . HIS A 1 87 ? -4.956 3.524 6.490 1.00 93.38 87 HIS A CA 1
ATOM 683 C C . HIS A 1 87 ? -5.082 2.421 7.555 1.00 93.38 87 HIS A C 1
ATOM 685 O O . HIS A 1 87 ? -4.422 1.395 7.424 1.00 93.38 87 HIS A O 1
ATOM 691 N N . ILE A 1 88 ? -5.971 2.574 8.549 1.00 92.75 88 ILE A N 1
ATOM 692 C CA . ILE A 1 88 ? -6.280 1.527 9.542 1.00 92.75 88 ILE A CA 1
ATOM 693 C C . ILE A 1 88 ? -6.894 0.318 8.835 1.00 92.75 88 ILE A C 1
ATOM 695 O O . ILE A 1 88 ? -6.425 -0.808 8.999 1.00 92.75 88 ILE A O 1
ATOM 699 N N . SER A 1 89 ? -7.907 0.559 8.001 1.00 92.94 89 SER A N 1
ATOM 700 C CA . SER A 1 89 ? -8.621 -0.503 7.284 1.00 92.94 89 SER A CA 1
ATOM 701 C C . SER A 1 89 ? -7.686 -1.256 6.332 1.00 92.94 89 SER A C 1
ATOM 703 O O . SER A 1 89 ? -7.649 -2.484 6.337 1.00 92.94 89 SER A O 1
ATOM 705 N N . ARG A 1 90 ? -6.843 -0.550 5.569 1.00 93.88 90 ARG A N 1
ATOM 706 C CA . ARG A 1 90 ? -5.863 -1.184 4.667 1.00 93.88 90 ARG A CA 1
ATOM 707 C C . ARG A 1 90 ? -4.756 -1.921 5.393 1.00 93.88 90 ARG A C 1
ATOM 709 O O . ARG A 1 90 ? -4.340 -2.977 4.929 1.00 93.88 90 ARG A O 1
ATOM 716 N N . ALA A 1 91 ? -4.313 -1.411 6.537 1.00 91.56 91 ALA A N 1
ATOM 717 C CA . ALA A 1 91 ? -3.309 -2.098 7.330 1.00 91.56 91 ALA A CA 1
ATOM 718 C C . ALA A 1 91 ? -3.840 -3.424 7.905 1.00 91.56 91 ALA A C 1
ATOM 720 O O . ALA A 1 91 ? -3.093 -4.397 7.995 1.00 91.56 91 ALA A O 1
ATOM 721 N N . ARG A 1 92 ? -5.140 -3.493 8.223 1.00 91.81 92 ARG A N 1
ATOM 722 C CA . ARG A 1 92 ? -5.821 -4.737 8.623 1.00 91.81 92 ARG A CA 1
ATOM 723 C C . ARG A 1 92 ? -6.020 -5.711 7.461 1.00 91.81 92 ARG A C 1
ATOM 725 O O . ARG A 1 92 ? -6.014 -6.913 7.680 1.00 91.81 92 ARG A O 1
ATOM 732 N N . LEU A 1 93 ? -6.150 -5.205 6.236 1.00 93.44 93 LEU A N 1
ATOM 733 C CA . LEU A 1 93 ? -6.376 -6.006 5.028 1.00 93.44 93 LEU A CA 1
ATOM 734 C C . LEU A 1 93 ? -5.088 -6.365 4.272 1.00 93.44 93 LEU A C 1
ATOM 736 O O . LEU A 1 93 ? -5.167 -6.839 3.140 1.00 93.44 93 LEU A O 1
ATOM 740 N N . LEU A 1 94 ? -3.901 -6.175 4.866 1.00 91.31 94 LEU A N 1
ATOM 741 C CA . LEU A 1 94 ? -2.620 -6.472 4.204 1.00 91.31 94 LEU A CA 1
ATOM 742 C C . LEU A 1 94 ? -2.535 -7.913 3.689 1.00 91.31 94 LEU A C 1
ATOM 744 O O . LEU A 1 94 ? -1.936 -8.148 2.646 1.00 91.31 94 LEU A O 1
ATOM 748 N N . GLU A 1 95 ? -3.173 -8.874 4.354 1.00 90.88 95 GLU A N 1
ATOM 749 C CA . GLU A 1 95 ? -3.191 -10.271 3.904 1.00 90.88 95 GLU A CA 1
ATOM 750 C C . GLU A 1 95 ? -3.920 -10.497 2.569 1.00 90.88 95 GLU A C 1
ATOM 752 O O . GLU A 1 95 ? -3.675 -11.501 1.899 1.00 90.88 95 GLU A O 1
ATOM 757 N N . HIS A 1 96 ? -4.775 -9.567 2.140 1.00 92.69 96 HIS A N 1
ATOM 758 C CA . HIS A 1 96 ? -5.453 -9.605 0.840 1.00 92.69 96 HIS A CA 1
ATOM 759 C C . HIS A 1 96 ? -4.615 -8.997 -0.288 1.00 92.69 96 HIS A C 1
ATOM 761 O O . HIS A 1 96 ? -5.004 -9.044 -1.458 1.00 92.69 96 HIS A O 1
ATOM 767 N N . TYR A 1 97 ? -3.443 -8.470 0.055 1.00 91.62 97 TYR A N 1
ATOM 768 C CA . TYR A 1 97 ? -2.475 -7.957 -0.886 1.00 91.62 97 TYR A CA 1
ATOM 769 C C . TYR A 1 97 ? -1.368 -8.960 -1.158 1.00 91.62 97 TYR A C 1
ATOM 771 O O . TYR A 1 97 ? -0.989 -9.792 -0.333 1.00 91.62 97 TYR A O 1
ATOM 779 N N . THR A 1 98 ? -0.813 -8.812 -2.343 1.00 89.69 98 THR A N 1
ATOM 780 C CA . THR A 1 98 ? 0.446 -9.392 -2.746 1.00 89.69 98 THR A CA 1
ATOM 781 C C . THR A 1 98 ? 1.450 -8.258 -2.899 1.00 89.69 98 THR A C 1
ATOM 783 O O . THR A 1 98 ? 1.168 -7.269 -3.576 1.00 89.69 98 THR A O 1
ATOM 786 N N . ALA A 1 99 ? 2.615 -8.391 -2.272 1.00 87.94 99 ALA A N 1
ATOM 787 C CA . ALA A 1 99 ? 3.677 -7.404 -2.386 1.00 87.94 99 ALA A CA 1
ATOM 788 C C . ALA A 1 99 ? 4.629 -7.725 -3.545 1.00 87.94 99 ALA A C 1
ATOM 790 O O . ALA A 1 99 ? 4.963 -8.881 -3.808 1.00 87.94 99 ALA A O 1
ATOM 791 N N . SER A 1 100 ? 5.077 -6.679 -4.229 1.00 86.62 100 SER A N 1
ATOM 792 C CA . SER A 1 100 ? 6.084 -6.749 -5.284 1.00 86.62 100 SER A CA 1
ATOM 793 C C . SER A 1 100 ? 6.981 -5.518 -5.217 1.00 86.62 100 SER A C 1
ATOM 795 O O . SER A 1 100 ? 6.523 -4.416 -4.894 1.00 86.62 100 SER A O 1
ATOM 797 N N . TRP A 1 101 ? 8.260 -5.704 -5.523 1.00 85.94 101 TRP A N 1
ATOM 798 C CA . TRP A 1 101 ? 9.266 -4.648 -5.468 1.00 85.94 101 TRP A CA 1
ATOM 799 C C . TRP A 1 101 ? 9.687 -4.241 -6.871 1.00 85.94 101 TRP A C 1
ATOM 801 O O . TRP A 1 101 ? 10.030 -5.093 -7.691 1.00 85.94 101 TRP A O 1
ATOM 811 N N . VAL A 1 102 ? 9.710 -2.937 -7.128 1.00 86.94 102 VAL A N 1
ATOM 812 C CA . VAL A 1 102 ? 10.144 -2.365 -8.405 1.00 86.94 102 VAL A CA 1
ATOM 813 C C . VAL A 1 102 ? 11.367 -1.490 -8.175 1.00 86.94 102 VAL A C 1
ATOM 815 O O . VAL A 1 102 ? 11.380 -0.626 -7.295 1.00 86.94 102 VAL A O 1
ATOM 818 N N . ARG A 1 103 ? 12.396 -1.714 -8.988 1.00 86.62 103 ARG A N 1
ATOM 819 C CA . ARG A 1 103 ? 13.536 -0.814 -9.139 1.00 86.62 103 ARG A CA 1
ATOM 820 C C . ARG A 1 103 ? 13.253 0.134 -10.293 1.00 86.62 103 ARG A C 1
ATOM 822 O O . ARG A 1 103 ? 12.824 -0.3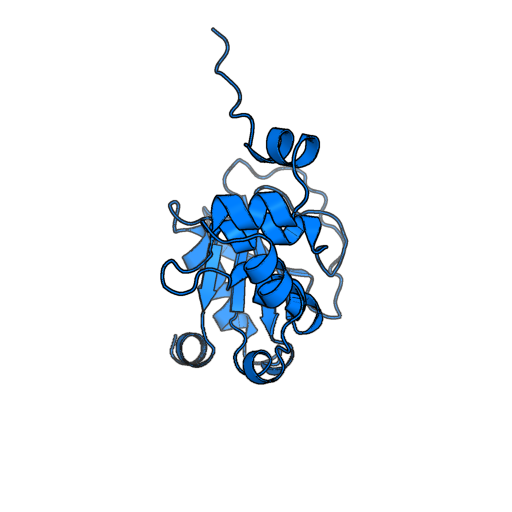18 -11.352 1.00 86.62 103 ARG A O 1
ATOM 829 N N . LEU A 1 104 ? 13.552 1.410 -10.098 1.00 86.06 104 LEU A N 1
ATOM 830 C CA . LEU A 1 104 ? 13.571 2.420 -11.148 1.00 86.06 104 LEU A CA 1
ATOM 831 C C . LEU A 1 104 ? 14.934 3.108 -11.175 1.00 86.06 104 LEU A C 1
ATOM 833 O O . LEU A 1 104 ? 15.401 3.598 -10.143 1.00 86.06 104 LEU A O 1
ATOM 837 N N . ASP A 1 105 ? 15.522 3.213 -12.358 1.00 86.00 105 ASP A N 1
ATOM 838 C CA . ASP A 1 105 ? 16.562 4.201 -12.626 1.00 86.00 105 ASP A CA 1
ATOM 839 C C . ASP A 1 105 ? 15.903 5.513 -13.080 1.00 86.00 105 ASP A C 1
ATOM 841 O O . ASP A 1 105 ? 15.207 5.555 -14.090 1.00 86.00 105 ASP A O 1
ATOM 845 N N . ARG A 1 106 ? 16.073 6.598 -12.317 1.00 77.38 106 ARG A N 1
ATOM 846 C CA . ARG A 1 106 ? 15.440 7.893 -12.625 1.00 77.38 106 ARG A CA 1
ATOM 847 C C . ARG A 1 106 ? 16.061 8.612 -13.822 1.00 77.38 106 ARG A C 1
ATOM 849 O O . ARG A 1 106 ? 15.455 9.564 -14.298 1.00 77.38 106 ARG A O 1
ATOM 856 N N . LEU A 1 107 ? 17.263 8.231 -14.259 1.00 79.31 107 LEU A N 1
ATOM 857 C CA . LEU A 1 107 ? 17.899 8.843 -15.428 1.00 79.31 107 LEU A CA 1
ATOM 858 C C . LEU A 1 107 ? 17.416 8.205 -16.725 1.00 79.31 107 LEU A C 1
ATOM 860 O O . LEU A 1 107 ? 17.178 8.915 -17.697 1.00 79.31 107 LEU A O 1
ATOM 864 N N . THR A 1 108 ? 17.318 6.877 -16.746 1.00 82.06 108 THR A N 1
ATOM 865 C CA . THR A 1 108 ? 16.931 6.123 -17.947 1.00 82.06 108 THR A CA 1
ATOM 866 C C . THR A 1 108 ? 15.442 5.786 -17.980 1.00 82.06 108 THR A C 1
ATOM 868 O O . THR A 1 108 ? 14.951 5.311 -18.998 1.00 82.06 108 THR A O 1
ATOM 871 N N . GLU A 1 109 ? 14.731 6.017 -16.872 1.00 82.00 109 GLU A N 1
ATOM 872 C CA . GLU A 1 109 ? 13.358 5.561 -16.622 1.00 82.00 109 GLU A CA 1
ATOM 873 C C . GLU A 1 109 ? 13.184 4.036 -16.741 1.00 82.00 109 GLU A C 1
ATOM 875 O O . GLU A 1 109 ? 12.065 3.518 -16.792 1.00 82.00 109 GLU A O 1
ATOM 880 N N . GLU A 1 110 ? 14.291 3.287 -16.740 1.00 83.19 110 GLU A N 1
ATOM 881 C CA . GLU A 1 110 ? 14.259 1.834 -16.812 1.00 83.19 110 GLU A CA 1
ATOM 882 C C . GLU A 1 110 ? 13.703 1.260 -15.514 1.00 83.19 110 GLU A C 1
ATOM 884 O O . GLU A 1 110 ? 14.170 1.561 -14.408 1.00 83.19 110 GLU A O 1
ATOM 889 N N . THR A 1 111 ? 12.700 0.396 -15.659 1.00 83.31 111 THR A N 1
ATOM 890 C CA . THR A 1 111 ? 12.055 -0.284 -14.541 1.00 83.31 111 THR A CA 1
ATOM 891 C C . THR A 1 111 ? 12.234 -1.785 -14.622 1.00 83.31 111 THR A C 1
ATOM 893 O O . THR A 1 111 ? 12.208 -2.386 -15.694 1.00 83.31 111 THR A O 1
ATOM 896 N N . SER A 1 112 ? 12.403 -2.409 -13.462 1.00 82.25 112 SER A N 1
ATOM 897 C CA . SER A 1 112 ? 12.479 -3.863 -13.354 1.00 82.25 112 SER A CA 1
ATOM 898 C C . SER A 1 112 ? 11.859 -4.345 -12.051 1.00 82.25 112 SER A C 1
ATOM 900 O O . SER A 1 112 ? 11.977 -3.704 -11.004 1.00 82.25 112 SER A O 1
ATOM 902 N N . PHE A 1 113 ? 11.189 -5.495 -12.112 1.00 80.25 113 PHE A N 1
ATOM 903 C CA . PHE A 1 113 ? 10.743 -6.190 -10.912 1.00 80.25 113 PHE A CA 1
ATOM 904 C C . PHE A 1 113 ? 11.940 -6.832 -10.213 1.00 80.25 113 PHE A C 1
ATOM 906 O O . PHE A 1 113 ? 12.659 -7.636 -10.809 1.00 80.25 113 PHE A O 1
ATOM 913 N N . ILE A 1 114 ? 12.116 -6.490 -8.940 1.00 73.56 114 ILE A N 1
ATOM 914 C CA .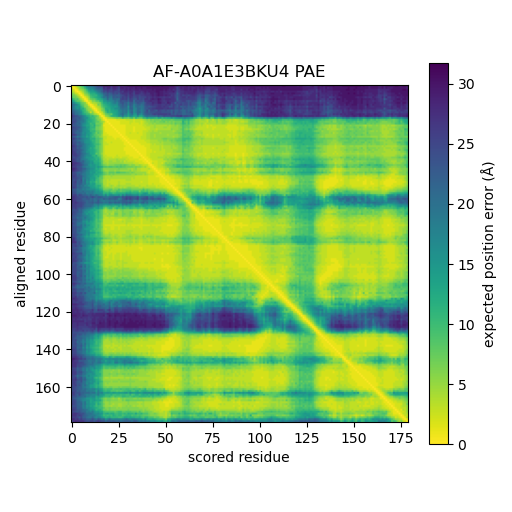 ILE A 1 114 ? 13.078 -7.124 -8.034 1.00 73.56 114 ILE A CA 1
ATOM 915 C C . ILE A 1 114 ? 12.480 -8.420 -7.482 1.00 73.56 114 ILE A C 1
ATOM 917 O O . ILE A 1 114 ? 13.157 -9.438 -7.388 1.00 73.56 114 ILE A O 1
ATOM 921 N N . THR A 1 115 ? 11.196 -8.396 -7.137 1.00 72.81 115 THR A N 1
ATOM 922 C CA . THR A 1 115 ? 10.481 -9.569 -6.632 1.00 72.81 115 THR A CA 1
ATOM 923 C C . THR A 1 115 ? 9.101 -9.600 -7.242 1.00 72.81 115 THR A C 1
ATOM 925 O O . THR A 1 115 ? 8.370 -8.613 -7.157 1.00 72.81 115 THR A O 1
ATOM 928 N N . LEU A 1 116 ? 8.758 -10.742 -7.834 1.00 67.50 116 LEU A N 1
ATOM 929 C CA . LEU A 1 116 ? 7.406 -11.051 -8.266 1.00 67.50 116 LEU A CA 1
ATOM 930 C C . LEU A 1 116 ? 6.796 -12.086 -7.313 1.00 67.50 116 LEU A C 1
ATOM 932 O O . LEU A 1 116 ? 7.519 -12.839 -6.653 1.00 67.50 116 LEU A O 1
ATOM 936 N N . PRO A 1 117 ? 5.465 -12.151 -7.218 1.00 62.22 117 PRO A N 1
ATOM 937 C CA . PRO A 1 117 ? 4.799 -13.130 -6.370 1.00 62.22 117 PRO A CA 1
ATOM 938 C C . PRO A 1 117 ? 5.131 -14.547 -6.843 1.00 62.22 117 PRO A C 1
ATOM 940 O O . PRO A 1 117 ? 4.811 -14.907 -7.970 1.00 62.22 117 PRO A O 1
ATOM 943 N N . GLY A 1 118 ? 5.792 -15.339 -5.996 1.00 54.91 118 GLY A N 1
ATOM 944 C CA . GLY A 1 118 ? 6.243 -16.694 -6.343 1.00 54.91 118 GLY A CA 1
ATOM 945 C C . GLY A 1 118 ? 7.609 -16.773 -7.037 1.00 54.91 118 GLY A C 1
ATOM 946 O O . GLY A 1 118 ? 8.130 -17.873 -7.191 1.00 54.91 118 GLY A O 1
ATOM 947 N N . GLU A 1 119 ? 8.234 -15.640 -7.375 1.00 56.12 119 GLU A N 1
ATOM 948 C CA . GLU A 1 119 ? 9.575 -15.590 -7.964 1.00 56.12 119 GLU A CA 1
ATOM 949 C C . GLU A 1 119 ? 10.499 -14.687 -7.142 1.00 56.12 119 GLU A C 1
ATOM 951 O O . GLU A 1 119 ? 10.412 -13.454 -7.150 1.00 56.12 119 GLU A O 1
ATOM 956 N N . SER A 1 120 ? 11.442 -15.307 -6.439 1.00 50.25 120 SER A N 1
ATOM 957 C CA . SER A 1 120 ? 12.569 -14.599 -5.843 1.00 50.25 120 SER A CA 1
ATOM 958 C C . SER A 1 120 ? 13.666 -14.471 -6.896 1.00 50.25 120 SER A C 1
ATOM 960 O O . SER A 1 120 ? 14.448 -15.401 -7.090 1.00 50.25 120 SER A O 1
ATOM 962 N N . LYS A 1 121 ? 13.750 -13.329 -7.585 1.00 54.09 121 LYS A N 1
ATOM 963 C CA . LYS A 1 121 ? 14.979 -12.992 -8.312 1.00 54.09 121 LYS A CA 1
ATOM 964 C C . LYS A 1 121 ? 16.016 -12.593 -7.262 1.00 54.09 121 LYS A C 1
ATOM 966 O O . LYS A 1 121 ? 15.982 -11.493 -6.715 1.00 54.09 121 LYS A O 1
ATOM 971 N N . VAL A 1 122 ? 16.839 -13.564 -6.875 1.00 50.78 122 VAL A N 1
ATOM 972 C CA . VAL A 1 122 ? 17.887 -13.390 -5.866 1.00 50.78 122 VAL A CA 1
ATOM 973 C C . VAL A 1 122 ? 19.045 -12.583 -6.454 1.00 50.78 122 VAL A C 1
ATOM 975 O O . VAL A 1 122 ? 19.540 -12.889 -7.534 1.00 50.78 122 VAL A O 1
ATOM 978 N N . ASP A 1 123 ? 19.410 -11.565 -5.676 1.00 47.66 123 ASP A N 1
ATOM 979 C CA . ASP A 1 123 ? 20.651 -10.799 -5.566 1.00 47.66 123 ASP A CA 1
ATOM 980 C C . ASP A 1 123 ? 21.379 -10.356 -6.838 1.00 47.66 123 ASP A C 1
ATOM 982 O O . ASP A 1 123 ? 22.251 -11.045 -7.361 1.00 47.66 123 ASP A O 1
ATOM 986 N N . GLU A 1 124 ? 21.191 -9.080 -7.184 1.00 50.00 124 GLU A N 1
ATOM 987 C CA . GLU A 1 124 ? 22.368 -8.273 -7.497 1.00 50.00 124 GLU A CA 1
ATOM 988 C C . GLU A 1 124 ? 22.821 -7.551 -6.223 1.00 50.00 124 GLU A C 1
ATOM 990 O O . GLU A 1 124 ? 21.999 -6.908 -5.559 1.00 50.00 124 GLU A O 1
ATOM 995 N N . PRO A 1 125 ? 24.110 -7.649 -5.847 1.00 48.19 125 PRO A N 1
ATOM 996 C CA . PRO A 1 125 ? 24.634 -6.885 -4.730 1.00 48.19 125 PRO A CA 1
ATOM 997 C C . PRO A 1 125 ? 24.428 -5.398 -5.017 1.00 48.19 125 PRO A C 1
ATOM 999 O O . PRO A 1 125 ? 24.845 -4.904 -6.064 1.00 48.19 125 PRO A O 1
ATOM 1002 N N . GLU A 1 126 ? 23.824 -4.685 -4.062 1.00 55.25 126 GLU A N 1
ATOM 1003 C CA . GLU A 1 126 ? 23.773 -3.223 -4.015 1.00 55.25 126 GLU A CA 1
ATOM 1004 C C . GLU A 1 126 ? 25.201 -2.666 -3.977 1.00 55.25 126 GLU A C 1
ATOM 1006 O O . GLU A 1 126 ? 25.762 -2.328 -2.932 1.00 55.25 126 GLU A O 1
ATOM 1011 N N . ARG A 1 127 ? 25.846 -2.595 -5.133 1.00 48.78 127 ARG A N 1
ATOM 1012 C CA . ARG A 1 127 ? 27.081 -1.858 -5.312 1.00 48.78 127 ARG A CA 1
ATOM 1013 C C . ARG A 1 127 ? 26.898 -0.980 -6.528 1.00 48.78 127 ARG A C 1
ATOM 1015 O O . ARG A 1 127 ? 26.677 -1.450 -7.636 1.00 48.78 127 ARG A O 1
ATOM 1022 N N . THR A 1 128 ? 27.016 0.317 -6.262 1.00 50.31 128 THR A N 1
ATOM 1023 C CA . THR A 1 128 ? 27.097 1.417 -7.226 1.00 50.31 128 THR A CA 1
ATOM 1024 C C . THR A 1 128 ? 25.838 1.698 -8.046 1.00 50.31 128 THR A C 1
ATOM 1026 O O . THR A 1 128 ? 25.699 1.285 -9.186 1.00 50.31 128 THR A O 1
ATOM 1029 N N . GLY A 1 129 ? 24.985 2.562 -7.505 1.00 42.62 129 GLY A N 1
ATOM 1030 C CA . GLY A 1 129 ? 24.210 3.504 -8.305 1.00 42.62 129 GLY A CA 1
ATOM 1031 C C . GLY A 1 129 ? 24.132 4.803 -7.523 1.00 42.62 129 GLY A C 1
ATOM 1032 O O . GLY A 1 129 ? 23.831 4.767 -6.333 1.00 42.62 129 GLY A O 1
ATOM 1033 N N . GLY A 1 130 ? 24.481 5.937 -8.134 1.00 51.84 130 GLY A N 1
ATOM 1034 C CA . GLY A 1 130 ? 24.350 7.256 -7.503 1.00 51.84 130 GLY A CA 1
ATOM 1035 C C . GLY A 1 130 ? 22.914 7.523 -7.029 1.00 51.84 130 GLY A C 1
ATOM 1036 O O . GLY A 1 130 ? 22.033 6.691 -7.219 1.00 51.84 130 GLY A O 1
ATOM 1037 N N . GLY A 1 131 ? 22.648 8.697 -6.447 1.00 61.34 131 GLY A N 1
ATOM 1038 C CA . GLY A 1 131 ? 21.335 9.105 -5.900 1.00 61.34 131 GLY A CA 1
ATOM 1039 C C . GLY A 1 131 ? 20.133 9.127 -6.872 1.00 61.34 131 GLY A C 1
ATOM 1040 O O . GLY A 1 131 ? 19.146 9.806 -6.603 1.00 61.34 131 GLY A O 1
ATOM 1041 N N . ASN A 1 132 ? 20.212 8.404 -7.988 1.00 76.88 132 ASN A N 1
ATOM 1042 C CA . ASN A 1 132 ? 19.262 8.312 -9.083 1.00 76.88 132 ASN A CA 1
ATOM 1043 C C . ASN A 1 132 ? 18.428 7.020 -9.067 1.00 76.88 132 ASN A C 1
ATOM 1045 O O . ASN A 1 132 ? 17.475 6.933 -9.831 1.00 76.88 132 ASN A O 1
ATOM 1049 N N . ILE A 1 133 ? 18.731 6.025 -8.224 1.00 80.00 133 ILE A N 1
ATOM 1050 C CA . ILE A 1 133 ? 17.888 4.822 -8.108 1.00 80.00 133 ILE A CA 1
ATOM 1051 C C . ILE A 1 133 ? 16.739 5.082 -7.128 1.00 80.00 133 ILE A C 1
ATOM 1053 O O . I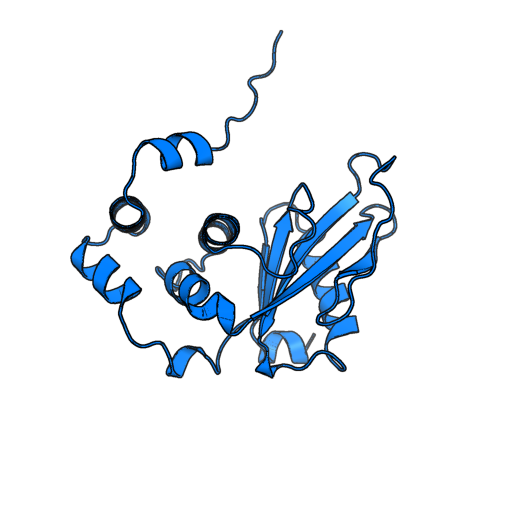LE A 1 133 ? 16.946 5.617 -6.037 1.00 80.00 133 ILE A O 1
ATOM 1057 N N . ALA A 1 134 ? 15.527 4.680 -7.508 1.00 83.00 134 ALA A N 1
ATOM 1058 C CA . ALA A 1 134 ? 14.363 4.637 -6.634 1.00 83.00 134 ALA A CA 1
ATOM 1059 C C . ALA A 1 134 ? 13.846 3.206 -6.479 1.00 83.00 134 ALA A C 1
ATOM 1061 O O . ALA A 1 134 ? 13.798 2.436 -7.438 1.00 83.00 134 ALA A O 1
ATOM 1062 N N . PHE A 1 135 ? 13.403 2.885 -5.269 1.00 85.69 135 PHE A N 1
ATOM 1063 C CA . PHE A 1 135 ? 12.733 1.632 -4.963 1.00 85.69 135 PHE A CA 1
ATOM 1064 C C . PHE A 1 135 ? 11.264 1.900 -4.670 1.00 85.69 135 PHE A C 1
ATOM 1066 O O . PHE A 1 135 ? 10.918 2.855 -3.963 1.00 85.69 135 PHE A O 1
ATOM 1073 N N . LEU A 1 136 ? 10.398 1.052 -5.215 1.00 88.94 136 LEU A N 1
ATOM 1074 C CA . LEU A 1 136 ? 8.968 1.110 -4.975 1.00 88.94 136 LEU A CA 1
ATOM 1075 C C . LEU A 1 136 ? 8.459 -0.218 -4.428 1.00 88.94 136 LEU A C 1
ATOM 1077 O O . LEU A 1 136 ? 8.786 -1.284 -4.951 1.00 88.94 136 LEU A O 1
ATOM 1081 N N . LEU A 1 137 ? 7.628 -0.126 -3.395 1.00 89.44 137 LEU A N 1
ATOM 1082 C CA . LEU A 1 137 ? 6.830 -1.231 -2.883 1.00 89.44 137 LEU A CA 1
ATOM 1083 C C . LEU A 1 137 ? 5.436 -1.130 -3.483 1.00 89.44 137 LEU A C 1
ATOM 1085 O O . LEU A 1 137 ? 4.761 -0.119 -3.304 1.00 89.44 137 LEU A O 1
ATOM 1089 N N . THR A 1 138 ? 5.000 -2.182 -4.155 1.00 90.94 138 THR A N 1
ATOM 1090 C CA . THR A 1 138 ? 3.654 -2.292 -4.715 1.00 90.94 138 THR A CA 1
ATOM 1091 C C . THR A 1 138 ? 2.860 -3.301 -3.894 1.00 90.94 138 THR A C 1
ATOM 1093 O O . THR A 1 138 ? 3.327 -4.418 -3.689 1.00 90.94 138 THR A O 1
ATOM 1096 N N . LEU A 1 139 ? 1.687 -2.908 -3.400 1.00 92.19 139 LEU A N 1
ATOM 1097 C CA . LEU A 1 139 ? 0.700 -3.803 -2.806 1.00 92.19 139 LEU A CA 1
ATOM 1098 C C . LEU A 1 139 ? -0.448 -3.949 -3.798 1.00 92.19 139 LEU A C 1
ATOM 1100 O O . LEU A 1 139 ? -1.208 -3.011 -4.048 1.00 92.19 139 LEU A O 1
ATOM 1104 N N . ILE A 1 140 ? -0.547 -5.138 -4.370 1.00 91.75 140 ILE A N 1
ATOM 1105 C CA . ILE A 1 140 ? -1.472 -5.477 -5.444 1.00 91.75 140 ILE A CA 1
ATOM 1106 C C . ILE A 1 140 ? -2.577 -6.352 -4.852 1.00 91.75 140 ILE A C 1
ATOM 1108 O O . ILE A 1 140 ? -2.250 -7.375 -4.244 1.00 91.75 140 ILE A O 1
ATOM 1112 N N . PRO A 1 141 ? -3.865 -6.001 -4.986 1.00 93.25 141 PRO A N 1
ATOM 1113 C CA . PRO A 1 141 ? -4.937 -6.874 -4.525 1.00 93.25 141 PRO A CA 1
ATOM 1114 C C . PRO A 1 141 ? -4.841 -8.253 -5.189 1.00 93.25 141 PRO A C 1
ATOM 1116 O O . PRO A 1 141 ? -4.733 -8.351 -6.413 1.00 93.25 141 PRO A O 1
ATOM 1119 N N . LYS A 1 142 ? -4.891 -9.330 -4.396 1.00 90.56 142 LYS A N 1
ATOM 1120 C CA . LYS A 1 142 ? -4.767 -10.715 -4.897 1.00 90.56 142 LYS A CA 1
ATOM 1121 C C . LYS A 1 142 ? -5.785 -11.050 -5.992 1.00 90.56 142 LYS A C 1
ATOM 1123 O O . LYS A 1 142 ? -5.480 -11.795 -6.916 1.00 90.56 142 LYS A O 1
ATOM 1128 N N . GLU A 1 143 ? -6.971 -10.460 -5.901 1.00 89.31 143 GLU A N 1
ATOM 1129 C CA . GLU A 1 143 ? -8.079 -10.602 -6.852 1.00 89.31 143 GLU A CA 1
ATOM 1130 C C . GLU A 1 143 ? -7.836 -9.970 -8.237 1.00 89.31 143 GLU A C 1
ATOM 1132 O O . GLU A 1 143 ? -8.609 -10.223 -9.162 1.00 89.31 143 GLU A O 1
ATOM 1137 N N . TRP A 1 144 ? -6.802 -9.139 -8.413 1.00 88.06 144 TRP A N 1
ATOM 1138 C CA . TRP A 1 144 ? -6.537 -8.499 -9.709 1.00 88.06 144 TRP A CA 1
ATOM 1139 C C . TRP A 1 144 ? -5.798 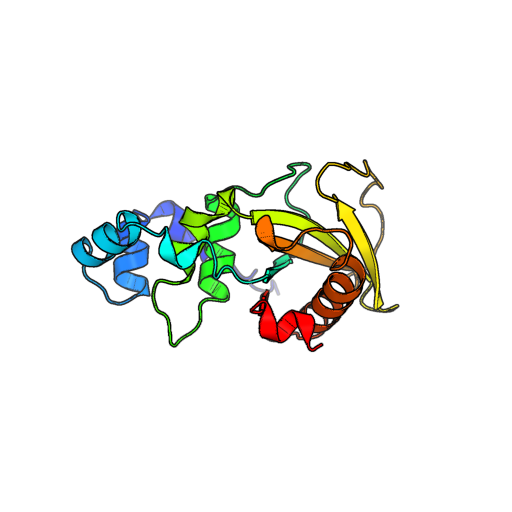-9.415 -10.691 1.00 88.06 144 TRP A C 1
ATOM 1141 O O . TRP A 1 144 ? -5.895 -9.188 -11.893 1.00 88.06 144 TRP A O 1
ATOM 1151 N N . GLY A 1 145 ? -5.106 -10.453 -10.204 1.00 79.81 145 GLY A N 1
ATOM 1152 C CA . GLY A 1 145 ? -4.226 -11.294 -11.025 1.00 79.81 145 GLY A CA 1
ATOM 1153 C C . GLY A 1 145 ? -2.974 -10.545 -11.513 1.00 79.81 145 GLY A C 1
ATOM 1154 O O . GLY A 1 145 ? -2.965 -9.323 -11.593 1.00 79.81 145 GLY A O 1
ATOM 1155 N N . MET A 1 146 ? -1.881 -11.262 -11.803 1.00 72.44 146 MET A N 1
ATOM 1156 C CA . MET A 1 146 ? -0.588 -10.639 -12.152 1.00 72.44 146 MET A CA 1
ATOM 1157 C C . MET A 1 146 ? -0.314 -10.539 -13.659 1.00 72.44 146 MET A C 1
ATOM 1159 O O . MET A 1 146 ? 0.421 -9.645 -14.071 1.00 72.44 146 MET A O 1
ATOM 1163 N N . GLU A 1 147 ? -0.870 -11.438 -14.472 1.00 72.12 147 GLU A N 1
ATOM 1164 C CA . GLU A 1 147 ? -0.461 -11.621 -15.876 1.00 72.12 147 GLU A CA 1
ATOM 1165 C C . GLU A 1 147 ? -0.758 -10.387 -16.746 1.00 72.12 147 GLU A C 1
ATOM 1167 O O . GLU A 1 147 ? 0.108 -9.940 -17.495 1.00 72.12 147 GLU A O 1
ATOM 1172 N N . ASP A 1 148 ? -1.916 -9.751 -16.553 1.00 73.44 148 ASP A N 1
ATOM 1173 C CA . ASP A 1 148 ? -2.351 -8.612 -17.376 1.00 73.44 148 ASP A CA 1
ATOM 1174 C C . ASP A 1 148 ? -1.940 -7.239 -16.818 1.00 73.44 148 ASP A C 1
ATOM 1176 O O . ASP A 1 148 ? -2.042 -6.214 -17.501 1.0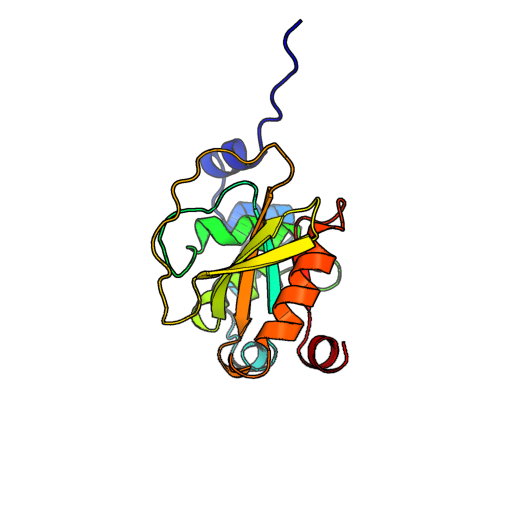0 73.44 148 ASP A O 1
ATOM 1180 N N . ILE A 1 149 ? -1.480 -7.182 -15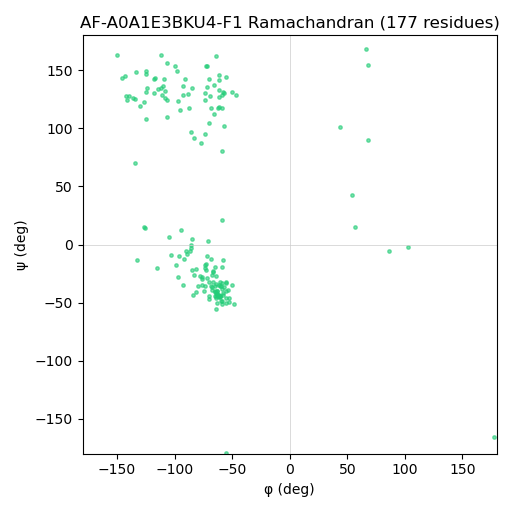.564 1.00 83.88 149 ILE A N 1
ATOM 1181 C CA . ILE A 1 149 ? -1.246 -5.908 -14.869 1.00 83.88 149 ILE A CA 1
ATOM 1182 C C . ILE A 1 149 ? 0.213 -5.461 -14.884 1.00 83.88 149 ILE A C 1
ATOM 1184 O O . ILE A 1 149 ? 0.469 -4.286 -14.635 1.00 83.88 149 ILE A O 1
ATOM 1188 N N . GLN A 1 150 ? 1.172 -6.348 -15.170 1.00 83.38 150 GLN A N 1
ATOM 1189 C CA . GLN A 1 150 ? 2.603 -6.035 -15.051 1.00 83.38 150 GLN A CA 1
ATOM 1190 C C . GLN A 1 150 ? 3.034 -4.795 -15.860 1.00 83.38 150 GLN A C 1
ATOM 1192 O O . GLN A 1 150 ? 3.622 -3.891 -15.259 1.00 83.38 150 GLN A O 1
ATOM 1197 N N . PRO A 1 151 ? 2.717 -4.660 -17.166 1.00 83.75 151 PRO A N 1
ATOM 1198 C CA . PRO A 1 151 ? 3.124 -3.480 -17.935 1.00 83.75 151 PRO A CA 1
ATOM 1199 C C . PRO A 1 151 ? 2.501 -2.183 -17.399 1.00 83.75 151 PRO A C 1
ATOM 1201 O O . PRO A 1 151 ? 3.168 -1.151 -17.300 1.00 83.75 151 PRO A O 1
ATOM 1204 N N . LYS A 1 152 ? 1.225 -2.241 -16.995 1.00 88.44 152 LYS A N 1
ATOM 1205 C CA . LYS A 1 152 ? 0.503 -1.101 -16.410 1.00 88.44 152 LYS A CA 1
ATOM 1206 C C . LYS A 1 152 ? 1.058 -0.724 -15.037 1.00 88.44 152 LYS A C 1
ATOM 1208 O O . LYS A 1 152 ? 1.166 0.456 -14.712 1.00 88.44 152 LYS A O 1
ATOM 1213 N N . LEU A 1 153 ? 1.465 -1.718 -14.251 1.00 89.44 153 LEU A N 1
ATOM 1214 C CA . LEU A 1 153 ? 2.053 -1.530 -12.932 1.00 89.44 153 LEU A CA 1
ATOM 1215 C C . LEU A 1 153 ? 3.396 -0.807 -13.027 1.00 89.44 153 LEU A C 1
ATOM 1217 O O . LEU A 1 153 ? 3.625 0.138 -12.274 1.00 89.44 153 LEU A O 1
ATOM 1221 N N . LEU A 1 154 ? 4.257 -1.196 -13.972 1.00 88.81 154 LEU A N 1
ATOM 1222 C CA . LEU A 1 154 ? 5.530 -0.510 -14.203 1.00 88.81 154 LEU A CA 1
ATOM 1223 C C . LEU A 1 154 ? 5.308 0.953 -14.607 1.00 88.81 154 LEU A C 1
ATOM 1225 O O . LEU A 1 154 ? 5.914 1.846 -14.015 1.00 88.81 154 LEU A O 1
ATOM 1229 N N . LYS A 1 155 ? 4.366 1.220 -15.521 1.00 89.06 155 LYS A N 1
ATOM 1230 C CA . LYS A 1 155 ? 3.979 2.590 -15.905 1.00 89.06 155 LYS A CA 1
ATOM 1231 C C . LYS A 1 155 ? 3.492 3.410 -14.702 1.00 89.06 155 LYS A C 1
ATOM 1233 O O . LYS A 1 155 ? 3.905 4.557 -14.530 1.00 89.06 155 LYS A O 1
ATOM 1238 N N . ALA A 1 156 ? 2.662 2.820 -13.840 1.00 90.44 156 ALA A N 1
ATOM 1239 C CA . ALA A 1 156 ? 2.212 3.465 -12.608 1.00 90.44 156 ALA A CA 1
ATOM 1240 C C . ALA A 1 156 ? 3.383 3.748 -11.648 1.00 90.44 156 ALA A C 1
ATOM 1242 O O . ALA A 1 156 ? 3.450 4.828 -11.064 1.00 90.44 156 ALA A O 1
ATOM 1243 N N . CYS A 1 157 ? 4.346 2.829 -11.531 1.00 90.12 157 CYS A N 1
ATOM 1244 C CA . CYS A 1 157 ? 5.539 3.022 -10.705 1.00 90.12 157 CYS A CA 1
ATOM 1245 C C . CYS A 1 157 ? 6.406 4.190 -11.191 1.00 90.12 157 CYS A C 1
ATOM 1247 O O . CYS A 1 157 ? 6.843 4.987 -10.362 1.00 90.12 157 CYS A O 1
ATOM 1249 N N . VAL A 1 158 ? 6.613 4.330 -12.507 1.00 88.81 158 VAL A N 1
ATOM 1250 C CA . VAL A 1 158 ? 7.327 5.482 -13.093 1.00 88.81 158 VAL A CA 1
ATOM 1251 C C . VAL A 1 158 ? 6.616 6.785 -12.726 1.00 88.81 158 VAL A C 1
ATOM 1253 O O . VAL A 1 158 ? 7.229 7.688 -12.156 1.00 88.81 158 VAL A O 1
ATOM 1256 N N . ALA A 1 159 ? 5.302 6.857 -12.968 1.00 89.12 159 ALA A N 1
ATOM 1257 C CA . ALA A 1 159 ? 4.506 8.050 -12.675 1.00 89.12 159 ALA A CA 1
ATOM 1258 C C . ALA A 1 159 ? 4.581 8.449 -11.193 1.00 89.12 159 ALA A C 1
ATOM 1260 O O . ALA A 1 159 ? 4.722 9.629 -10.861 1.00 89.12 159 ALA A O 1
ATOM 1261 N N . VAL A 1 160 ? 4.531 7.462 -10.293 1.00 89.69 160 VAL A N 1
ATOM 1262 C CA . VAL A 1 160 ? 4.703 7.692 -8.859 1.00 89.69 160 VAL A CA 1
ATOM 1263 C C . VAL A 1 160 ? 6.104 8.202 -8.584 1.00 89.69 160 VAL A C 1
ATOM 1265 O O . VAL A 1 160 ? 6.243 9.272 -7.995 1.00 89.69 160 VAL A O 1
ATOM 1268 N N . ALA A 1 161 ? 7.143 7.486 -9.003 1.00 86.38 161 ALA A N 1
ATOM 1269 C CA . ALA A 1 161 ? 8.526 7.808 -8.676 1.00 86.38 161 ALA A CA 1
ATOM 1270 C C . ALA A 1 161 ? 8.963 9.205 -9.137 1.00 86.38 161 ALA A C 1
ATOM 1272 O O . ALA A 1 161 ? 9.659 9.884 -8.377 1.00 86.38 161 ALA A O 1
ATOM 1273 N N . CYS A 1 162 ? 8.515 9.645 -10.316 1.00 82.50 162 CYS A N 1
ATOM 1274 C CA . CYS A 1 162 ? 8.830 10.962 -10.872 1.00 82.50 162 CYS A CA 1
ATOM 1275 C C . CYS A 1 162 ? 8.094 12.118 -10.167 1.00 82.50 162 CYS A C 1
ATOM 1277 O O . CYS A 1 162 ? 8.521 13.266 -10.258 1.00 82.50 162 CYS A O 1
ATOM 1279 N N . ASN A 1 163 ? 7.023 11.846 -9.415 1.00 83.19 163 ASN A N 1
ATOM 1280 C CA . ASN A 1 163 ? 6.289 12.873 -8.670 1.00 83.19 163 ASN A CA 1
ATOM 1281 C C . ASN A 1 163 ? 6.953 13.179 -7.314 1.00 83.19 163 ASN A C 1
ATOM 1283 O O . ASN A 1 163 ? 6.630 12.536 -6.326 1.00 83.19 163 ASN A O 1
ATOM 1287 N N . SER A 1 164 ? 7.860 14.148 -7.207 1.00 69.75 164 SER A N 1
ATOM 1288 C CA . SER A 1 164 ? 8.626 14.408 -5.968 1.00 69.75 164 SER A CA 1
ATOM 1289 C C . SER A 1 164 ? 7.797 14.734 -4.712 1.00 69.75 164 SER A C 1
ATOM 1291 O O . SER A 1 164 ? 8.310 14.580 -3.606 1.00 69.75 164 SER A O 1
ATOM 1293 N N . GLU A 1 165 ? 6.536 15.142 -4.853 1.00 77.25 165 GLU A N 1
ATOM 1294 C CA . GLU A 1 165 ? 5.731 15.682 -3.749 1.00 77.25 165 GLU A CA 1
ATOM 1295 C C . GLU A 1 165 ? 5.034 14.607 -2.910 1.00 77.25 165 GLU A C 1
ATOM 1297 O O . GLU A 1 165 ? 4.682 14.857 -1.757 1.00 77.25 165 GLU A O 1
ATOM 1302 N N . LYS A 1 166 ? 4.826 13.405 -3.465 1.00 80.50 166 LYS A N 1
ATOM 1303 C CA . LYS A 1 166 ? 4.043 12.353 -2.799 1.00 80.50 166 LYS A CA 1
ATOM 1304 C C . LYS A 1 166 ? 4.905 11.160 -2.378 1.00 80.50 166 LYS A C 1
ATOM 1306 O O . LYS A 1 166 ? 5.674 10.653 -3.202 1.00 80.50 166 LYS A O 1
ATOM 1311 N N . PRO A 1 167 ? 4.747 10.647 -1.140 1.00 86.94 167 PRO A N 1
ATOM 1312 C CA . PRO A 1 167 ? 5.467 9.462 -0.661 1.00 86.94 167 PRO A CA 1
ATOM 1313 C C . PRO A 1 167 ? 4.966 8.157 -1.303 1.00 86.94 167 PRO A C 1
ATOM 1315 O O . PRO A 1 167 ? 5.600 7.114 -1.172 1.00 86.94 167 PRO A O 1
ATOM 1318 N N . GLY A 1 168 ? 3.852 8.208 -2.032 1.00 91.12 168 GLY A N 1
ATOM 1319 C CA . GLY A 1 168 ? 3.259 7.072 -2.716 1.00 91.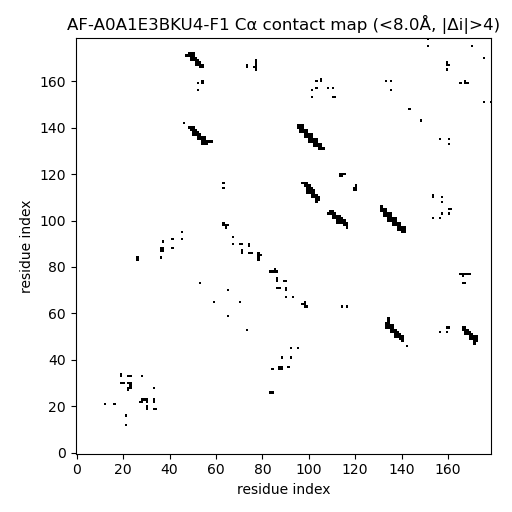12 168 GLY A CA 1
ATOM 1320 C C . GLY A 1 168 ? 1.954 7.449 -3.409 1.00 91.12 168 GLY A C 1
ATOM 1321 O O . GLY A 1 168 ? 1.640 8.631 -3.571 1.00 91.12 168 GLY A O 1
ATOM 1322 N N . SER A 1 169 ? 1.187 6.443 -3.805 1.00 93.06 169 SER A N 1
ATOM 1323 C CA . SER A 1 169 ? -0.141 6.607 -4.386 1.00 93.06 169 SER A CA 1
ATOM 1324 C C . SER A 1 169 ? -1.037 5.420 -4.074 1.00 93.06 169 SER A C 1
ATOM 1326 O O . SER A 1 169 ? -0.564 4.319 -3.798 1.00 93.06 169 SER A O 1
ATOM 1328 N N . MET A 1 170 ? -2.337 5.633 -4.247 1.00 93.25 170 MET A N 1
ATOM 1329 C CA . MET A 1 170 ? -3.311 4.560 -4.388 1.00 93.25 170 MET A CA 1
ATOM 1330 C C . MET A 1 170 ? -4.102 4.728 -5.682 1.00 93.25 170 MET A C 1
ATOM 1332 O O . MET A 1 170 ? -4.343 5.851 -6.132 1.00 93.25 170 MET A O 1
ATOM 1336 N N . THR A 1 171 ? -4.500 3.626 -6.305 1.00 91.56 171 THR A N 1
ATOM 1337 C CA . THR A 1 171 ? -5.276 3.640 -7.548 1.00 91.56 171 THR A CA 1
ATOM 1338 C C . THR A 1 171 ? -6.319 2.534 -7.521 1.00 91.56 171 THR A C 1
ATOM 1340 O O . THR A 1 171 ? -6.004 1.364 -7.333 1.00 91.56 171 THR A O 1
ATOM 1343 N N . ARG A 1 172 ? -7.586 2.906 -7.717 1.00 90.56 172 ARG A N 1
ATOM 1344 C CA . ARG A 1 172 ? -8.702 1.955 -7.815 1.00 90.56 172 ARG A CA 1
ATOM 1345 C C . ARG A 1 172 ? -8.645 1.189 -9.133 1.00 90.56 172 ARG A C 1
ATOM 1347 O O . ARG A 1 172 ? -8.221 1.747 -10.143 1.00 90.56 172 ARG A O 1
ATOM 1354 N N . ARG A 1 173 ? -9.198 -0.027 -9.155 1.00 85.94 173 ARG A N 1
ATOM 1355 C CA . ARG A 1 173 ? -9.212 -0.909 -10.336 1.00 85.94 173 ARG A CA 1
ATOM 1356 C C . ARG A 1 173 ? -9.679 -0.216 -11.617 1.00 85.94 173 ARG A C 1
ATOM 1358 O O . ARG A 1 173 ? -8.953 -0.199 -12.600 1.00 85.94 173 ARG A O 1
ATOM 1365 N N . LYS A 1 174 ? -10.831 0.466 -11.572 1.00 84.06 174 LYS A N 1
ATOM 1366 C CA . LYS A 1 174 ? -11.374 1.218 -12.722 1.00 84.06 174 LYS A CA 1
ATOM 1367 C C . LYS A 1 174 ? -10.410 2.283 -13.262 1.00 84.06 174 LYS A C 1
ATOM 1369 O O . LYS A 1 174 ? -10.367 2.513 -14.462 1.00 84.06 174 LYS A O 1
ATOM 1374 N N . GLY A 1 175 ? -9.654 2.938 -12.376 1.00 79.44 175 GLY A N 1
ATOM 1375 C CA . GLY A 1 175 ? -8.658 3.940 -12.761 1.00 79.44 175 GLY A CA 1
ATOM 1376 C C . GLY A 1 175 ? -7.380 3.324 -13.331 1.00 79.44 175 GLY A C 1
ATOM 1377 O O . GLY A 1 175 ? -6.751 3.929 -14.186 1.00 79.44 175 GLY A O 1
ATOM 1378 N N . PHE A 1 176 ? -7.029 2.117 -12.888 1.00 81.19 176 PHE A N 1
ATOM 1379 C CA . PHE A 1 176 ? -5.865 1.373 -13.368 1.00 81.19 176 PHE A CA 1
ATOM 1380 C C . PHE A 1 176 ? -6.120 0.675 -14.715 1.00 81.19 176 PHE A C 1
ATOM 1382 O O . PHE A 1 176 ? -5.243 0.597 -15.569 1.00 81.19 176 PHE A O 1
ATOM 1389 N N . GLU A 1 177 ? -7.335 0.176 -14.945 1.00 76.81 177 GLU A N 1
ATOM 1390 C CA . GLU A 1 177 ? -7.686 -0.490 -16.203 1.00 76.81 177 GLU A CA 1
ATOM 1391 C C . GLU A 1 177 ? -7.770 0.492 -17.383 1.00 76.81 177 GLU A C 1
ATOM 1393 O O . GLU A 1 177 ? -7.409 0.111 -18.497 1.00 76.81 177 GLU A O 1
ATOM 1398 N N . GLY A 1 178 ? -8.179 1.742 -17.133 1.00 61.84 178 GLY A N 1
ATOM 1399 C CA . GLY A 1 178 ? -8.320 2.799 -18.144 1.00 61.84 178 GLY A CA 1
ATOM 1400 C C . GLY A 1 178 ? -7.053 3.607 -18.471 1.00 61.84 178 GLY A C 1
ATOM 1401 O O . GLY A 1 178 ? -7.138 4.517 -19.295 1.00 61.84 178 GLY A O 1
ATOM 1402 N N . SER A 1 179 ? -5.912 3.317 -17.830 1.00 56.66 179 SER A N 1
ATOM 1403 C CA . SER A 1 179 ? -4.615 4.009 -18.005 1.00 56.66 179 SER A CA 1
ATOM 1404 C C . SER A 1 179 ? -3.615 3.244 -18.869 1.00 56.66 179 SER A C 1
ATOM 1406 O O . SER A 1 179 ? -2.743 3.905 -19.491 1.00 56.66 179 SER A O 1
#

pLDDT: mean 78.08, std 16.63, range [33.84, 95.06]

Secondary structure (DSSP, 8-state):
--PPP---THHHHHTT--HHHHHHHHHT--HHHHHHHHHS--HHHHTTPPEEEEEESS---S-SS--HHHHHHHHHHT--TTSTTHHHHHHHTGGGEEEEEEEEETTT--EEEEEETTEE----------TTEEEEEEEEEGGG-STTTHHHHHHHHHHHHH-TT-SEEEE-HHHHHT-

Radius of gyration: 17.38 Å; Cα contacts (8 Å, |Δi|>4): 211; chains: 1; bounding box: 46×40×42 Å

Sequence (179 aa):
MTTPRATFPVKKAAERMDLRDHLAQSLQLSTETVEELCTRPLENEVNSLELIIFKVIHRPDAFSMPSFASTFPFLEAICPSDSPGWHISRARLLEHYTASWVRLDRLTEETSFITLPGESKVDEPERTGGGNIAFLLTLIPKEWGMEDIQPKLLKACVAVACNSEKPGSMTRRKGFEGS

Organism: Aspergillus cristatus (NCBI:txid573508)